Protein AF-0000000084681108 (afdb_homodimer)

Foldseek 3Di:
DPWDKDKAKFFFADQWDWDQDPVGIKIKTKTKGWDWDQDPVVRDIDTDDIDIAIEMDGDPRRVVCNVPHGGGFIKMFIFTWDWDWDQDPNDIDIHIYGHTPDMDGDCVVHDDDDDDDDPPPDVPPPPPPPPPPPPPVVPPPPDPPVVPDDPPPPPPPPPD/DPWDKDKAKFFFADQWDWDQDPVGIKIKTKTKGWDWDQDPVVRDIDTDDIDIAIEMDGDPRRVVCNVPHGGGFIKMFIFTWDWDWDQDPNDIDIHIYGHTPDMDGDCVVHDDDDDDDDPPPDVPPPPDPPPPPPPPVVPPPPDPPVVPPDPPDPPPPPPD

Solvent-accessible surface area (backbone atoms only — not comparable to full-atom values): 18292 Å² total; per-residue (Å²): 135,96,74,49,76,48,72,46,64,33,27,28,66,35,65,61,46,77,45,82,46,97,92,39,42,31,21,34,31,35,33,39,30,65,47,70,44,79,33,74,90,72,71,37,81,36,82,54,67,68,46,65,34,41,40,37,28,47,50,62,26,10,59,23,40,64,71,36,56,50,58,65,42,46,30,36,39,32,25,38,56,44,78,43,80,41,81,50,96,76,21,43,38,74,46,42,34,29,49,42,72,36,39,18,52,27,24,54,57,16,36,43,50,77,44,74,50,79,65,77,83,62,89,64,78,73,67,77,80,68,78,70,71,72,71,74,66,66,47,68,44,75,76,74,66,78,71,70,66,80,78,72,74,80,72,79,74,77,79,122,136,95,74,50,77,48,73,48,66,32,26,28,65,37,65,61,47,79,44,81,48,97,94,38,41,32,20,35,30,36,33,41,30,64,46,72,42,78,33,74,92,71,70,36,81,37,82,55,66,68,47,66,34,42,38,36,27,47,50,62,27,10,58,23,41,63,69,36,57,50,58,66,42,45,32,37,39,32,25,39,57,46,78,43,78,41,81,51,97,73,22,45,39,75,48,42,34,28,50,43,71,37,38,18,52,26,23,54,56,15,36,41,50,76,45,74,52,80,65,77,82,62,89,63,78,74,69,74,79,69,78,70,71,70,72,74,64,66,47,68,42,75,76,75,65,79,69,69,64,77,77,71,73,79,72,79,74,76,82,122

Radius of gyration: 28.17 Å; Cα contacts (8 Å, |Δi|>4): 642; chains: 2; bounding box: 68×90×93 Å

Secondary structure (DSSP, 8-state):
----EEEEEEEE-S--EEEEETTEEEEEEEEEEEEEEEETTTTEEEEEEEEEEEEEEEHHHHHHHHTT--TT-EEEEEEEEEEEEEEETTEEEEEEEEEEEEEEE-GGGEEEEEEE---------------------------TT---S-----------/----EEEEEEEE-S--EEEEETTEEEEEEEEEEEEEEEETTTTEEEEEEEEEEEEEEEHHHHHHHHTT--TT-EEEEEEEEEEEEEEETTEEEEEEEEEEEEEEE-GGGEEEEEEE---------------------------TTTT-TT----------

Organism: Streptomyces collinus (strain DSM 40733 / Tue 365) (NCBI:txid1214242)

pLDDT: mean 80.05, std 25.68, range [31.05, 98.88]

Structure (mmCIF, N/CA/C/O backbone):
data_AF-0000000084681108-model_v1
#
loop_
_entity.id
_entity.type
_entity.pdbx_description
1 polymer 'Single-stranded DNA-binding protein'
#
loop_
_atom_site.group_PDB
_atom_site.id
_atom_site.type_symbol
_atom_site.label_atom_id
_atom_site.label_alt_id
_atom_site.label_comp_id
_atom_site.label_asym_id
_atom_site.label_entity_id
_atom_site.label_seq_id
_atom_site.pdbx_PDB_ins_code
_atom_site.Cartn_x
_atom_site.Cartn_y
_atom_site.Cartn_z
_atom_site.occupancy
_atom_site.B_iso_or_equiv
_atom_site.auth_seq_id
_atom_site.auth_comp_id
_atom_site.auth_asym_id
_atom_site.auth_atom_id
_atom_site.pdbx_PDB_model_num
ATOM 1 N N . MET A 1 1 ? 15.18 2.736 17.734 1 52.75 1 MET A N 1
ATOM 2 C CA . MET A 1 1 ? 14.094 3.676 17.469 1 52.75 1 MET A CA 1
ATOM 3 C C . MET A 1 1 ? 12.758 2.951 17.359 1 52.75 1 MET A C 1
ATOM 5 O O . MET A 1 1 ? 12.625 2.004 16.594 1 52.75 1 MET A O 1
ATOM 9 N N . ASN A 1 2 ? 11.844 2.934 18.453 1 75.06 2 ASN A N 1
ATOM 10 C CA . ASN A 1 2 ? 10.562 2.363 18.828 1 75.06 2 ASN A CA 1
ATOM 11 C C . ASN A 1 2 ? 9.422 2.932 17.984 1 75.06 2 ASN A C 1
ATOM 13 O O . ASN A 1 2 ? 8.539 3.613 18.516 1 75.06 2 ASN A O 1
ATOM 17 N N . GLU A 1 3 ? 9.508 2.967 16.578 1 87.38 3 GLU A N 1
ATOM 18 C CA . GLU A 1 3 ? 8.445 3.5 15.727 1 87.38 3 GLU A CA 1
ATOM 19 C C . GLU A 1 3 ? 7.375 2.451 15.453 1 87.38 3 GLU A C 1
ATOM 21 O O . GLU A 1 3 ? 7.668 1.256 15.398 1 87.38 3 GLU A O 1
ATOM 26 N N . THR A 1 4 ? 6.113 2.971 15.469 1 95.12 4 THR A N 1
ATOM 27 C CA . THR A 1 4 ? 4.996 2.111 15.094 1 95.12 4 THR A CA 1
ATOM 28 C C . THR A 1 4 ? 4.695 2.24 13.602 1 95.12 4 THR A C 1
ATOM 30 O O . THR A 1 4 ? 4.191 3.27 13.148 1 95.12 4 THR A O 1
ATOM 33 N N . MET A 1 5 ? 5.098 1.139 12.867 1 96.25 5 MET A N 1
ATOM 34 C CA . MET A 1 5 ? 4.789 1.106 11.445 1 96.25 5 MET A CA 1
ATOM 35 C C . MET A 1 5 ? 3.4 0.525 11.203 1 96.25 5 MET A C 1
ATOM 37 O O . MET A 1 5 ? 3.047 -0.509 11.766 1 96.25 5 MET A O 1
ATOM 41 N N . VAL A 1 6 ? 2.582 1.213 10.352 1 97.62 6 VAL A N 1
ATOM 42 C CA . VAL A 1 6 ? 1.235 0.742 10.039 1 97.62 6 VAL A CA 1
ATOM 43 C C . VAL A 1 6 ? 1.029 0.732 8.531 1 97.62 6 VAL A C 1
ATOM 45 O O . VAL A 1 6 ? 1.787 1.363 7.789 1 97.62 6 VAL A O 1
ATOM 48 N N . CYS A 1 7 ? 0.107 -0.077 8.125 1 98.25 7 CYS A N 1
ATOM 49 C CA . CYS A 1 7 ? -0.457 -0.038 6.785 1 98.25 7 CYS A CA 1
ATOM 50 C C . CYS A 1 7 ? -1.979 0.048 6.832 1 98.25 7 CYS A C 1
ATOM 52 O O . CYS A 1 7 ? -2.631 -0.776 7.477 1 98.25 7 CYS A O 1
ATOM 54 N N . VAL A 1 8 ? -2.521 1.051 6.105 1 97.94 8 VAL A N 1
ATOM 55 C CA . VAL A 1 8 ? -3.965 1.261 6.137 1 97.94 8 VAL A CA 1
ATOM 56 C C . VAL A 1 8 ? -4.504 1.365 4.715 1 97.94 8 VAL A C 1
ATOM 58 O O . VAL A 1 8 ? -3.809 1.847 3.814 1 97.94 8 VAL A O 1
ATOM 61 N N . VAL A 1 9 ? -5.688 0.833 4.605 1 98.25 9 VAL A N 1
ATOM 62 C CA . VAL A 1 9 ? -6.422 0.947 3.35 1 98.25 9 VAL A CA 1
ATOM 63 C C . VAL A 1 9 ? -7.723 1.711 3.58 1 98.25 9 VAL A C 1
ATOM 65 O O . VAL A 1 9 ? -8.516 1.349 4.449 1 98.25 9 VAL A O 1
ATOM 68 N N . GLY A 1 10 ? -7.906 2.799 2.828 1 98.44 10 GLY A N 1
ATOM 69 C CA . GLY A 1 10 ? -9.078 3.633 3.016 1 98.44 10 GLY A CA 1
ATOM 70 C C . GLY A 1 10 ? -9.312 4.602 1.871 1 98.44 10 GLY A C 1
ATOM 71 O O . GLY A 1 10 ? -8.859 4.367 0.75 1 98.44 10 GLY A O 1
ATOM 72 N N . ASN A 1 11 ? -10.188 5.586 2.164 1 98.62 11 ASN A N 1
ATOM 73 C CA . ASN A 1 11 ? -10.562 6.57 1.153 1 98.62 11 ASN A CA 1
ATOM 74 C C . ASN A 1 11 ? -10.109 7.977 1.546 1 98.62 11 ASN A C 1
ATOM 76 O O . ASN A 1 11 ? -10.203 8.359 2.715 1 98.62 11 ASN A O 1
ATOM 80 N N . VAL A 1 12 ? -9.68 8.602 0.555 1 98.81 12 VAL A N 1
ATOM 81 C CA . VAL A 1 12 ? -9.312 10.008 0.754 1 98.81 12 VAL A CA 1
ATOM 82 C C . VAL A 1 12 ? -10.555 10.812 1.131 1 98.81 12 VAL A C 1
ATOM 84 O O . VAL A 1 12 ? -11.555 10.797 0.408 1 98.81 12 VAL A O 1
ATOM 87 N N . ALA A 1 13 ? -10.43 11.539 2.229 1 98.75 13 ALA A N 1
ATOM 88 C CA . ALA A 1 13 ? -11.609 12.219 2.754 1 98.75 13 ALA A CA 1
ATOM 89 C C . ALA A 1 13 ? -11.555 13.719 2.461 1 98.75 13 ALA A C 1
ATOM 91 O O . ALA A 1 13 ? -12.594 14.383 2.4 1 98.75 13 ALA A O 1
ATOM 92 N N . THR A 1 14 ? -10.406 14.305 2.352 1 98.75 14 THR A N 1
ATOM 93 C CA . THR A 1 14 ? -10.234 15.719 2.035 1 98.75 14 THR A CA 1
ATOM 94 C C . THR A 1 14 ? -9.25 15.898 0.882 1 98.75 14 THR A C 1
ATOM 96 O O . THR A 1 14 ? -8.383 15.055 0.658 1 98.75 14 THR A O 1
ATOM 99 N N . PRO A 1 15 ? -9.43 17 0.188 1 98.56 15 PRO A N 1
ATOM 100 C CA . PRO A 1 15 ? -8.453 17.234 -0.875 1 98.56 15 PRO A CA 1
ATOM 101 C C . PRO A 1 15 ? -7.027 17.375 -0.344 1 98.56 15 PRO A C 1
ATOM 103 O O . PRO A 1 15 ? -6.812 17.969 0.718 1 98.56 15 PRO A O 1
ATOM 106 N N . PRO A 1 16 ? -6.129 16.828 -1.048 1 98.75 16 PRO A N 1
ATOM 107 C CA . PRO A 1 16 ? -4.738 17.031 -0.634 1 98.75 16 PRO A CA 1
ATOM 108 C C . PRO A 1 16 ? -4.348 18.516 -0.625 1 98.75 16 PRO A C 1
ATOM 110 O O . PRO A 1 16 ? -4.773 19.266 -1.497 1 98.75 16 PRO A O 1
ATOM 113 N N . VAL A 1 17 ? -3.559 18.859 0.376 1 98.69 17 VAL A N 1
ATOM 114 C CA . VAL A 1 17 ? -3.061 20.219 0.512 1 98.69 17 VAL A CA 1
ATOM 115 C C . VAL A 1 17 ? -1.533 20.219 0.479 1 98.69 17 VAL A C 1
ATOM 117 O O . VAL A 1 17 ? -0.888 19.625 1.343 1 98.69 17 VAL A O 1
ATOM 120 N N . TYR A 1 18 ? -1.061 20.938 -0.518 1 98.31 18 TYR A N 1
ATOM 121 C CA . TYR A 1 18 ? 0.382 21 -0.726 1 98.31 18 TYR A CA 1
ATOM 122 C C . TYR A 1 18 ? 0.969 22.25 -0.084 1 98.31 18 TYR A C 1
ATOM 124 O O . TYR A 1 18 ? 0.375 23.328 -0.154 1 98.31 18 TYR A O 1
ATOM 132 N N . ARG A 1 19 ? 2.088 22.062 0.597 1 97.69 19 ARG A N 1
ATOM 133 C CA . ARG A 1 19 ? 2.822 23.188 1.151 1 97.69 19 ARG A CA 1
ATOM 134 C C . ARG A 1 19 ? 4.324 23.031 0.94 1 97.69 19 ARG A C 1
ATOM 136 O O . ARG A 1 19 ? 4.84 21.906 0.962 1 97.69 19 ARG A O 1
ATOM 143 N N . GLU A 1 20 ? 4.969 24.141 0.746 1 96.5 20 GLU A N 1
ATOM 144 C CA . GLU A 1 20 ? 6.43 24.188 0.765 1 96.5 20 GLU A CA 1
ATOM 145 C C . GLU A 1 20 ? 6.953 24.625 2.127 1 96.5 20 GLU A C 1
ATOM 147 O O . GLU A 1 20 ? 6.805 25.797 2.504 1 96.5 20 GLU A O 1
ATOM 152 N N . LEU A 1 21 ? 7.512 23.688 2.797 1 94.25 21 LEU A N 1
ATOM 153 C CA . LEU A 1 21 ? 8.062 23.984 4.113 1 94.25 21 LEU A CA 1
ATOM 154 C C . LEU A 1 21 ? 9.578 24.156 4.043 1 94.25 21 LEU A C 1
ATOM 156 O O . LEU A 1 21 ? 10.188 23.891 3.006 1 94.25 21 LEU A O 1
ATOM 160 N N . ALA A 1 22 ? 10.172 24.672 5.137 1 94 22 ALA A N 1
ATOM 161 C CA . ALA A 1 22 ? 11.625 24.828 5.203 1 94 22 ALA A CA 1
ATOM 162 C C . ALA A 1 22 ? 12.328 23.484 4.969 1 94 22 ALA A C 1
ATOM 164 O O . ALA A 1 22 ? 13.367 23.438 4.312 1 94 22 ALA A O 1
ATOM 165 N N . ALA A 1 23 ? 11.648 22.438 5.406 1 93.25 23 ALA A N 1
ATOM 166 C CA . ALA A 1 23 ? 12.227 21.094 5.32 1 93.25 23 ALA A CA 1
ATOM 167 C C . ALA A 1 23 ? 11.969 20.469 3.955 1 93.25 23 ALA A C 1
ATOM 169 O O . ALA A 1 23 ? 12.492 19.391 3.648 1 93.25 23 ALA A O 1
ATOM 170 N N . GLY A 1 24 ? 11.188 21.172 3.115 1 95.5 24 GLY A N 1
ATOM 171 C CA . GLY A 1 24 ? 10.852 20.672 1.797 1 95.5 24 GLY A CA 1
ATOM 172 C C . GLY A 1 24 ? 9.359 20.562 1.562 1 95.5 24 GLY A C 1
ATOM 173 O O . GLY A 1 24 ? 8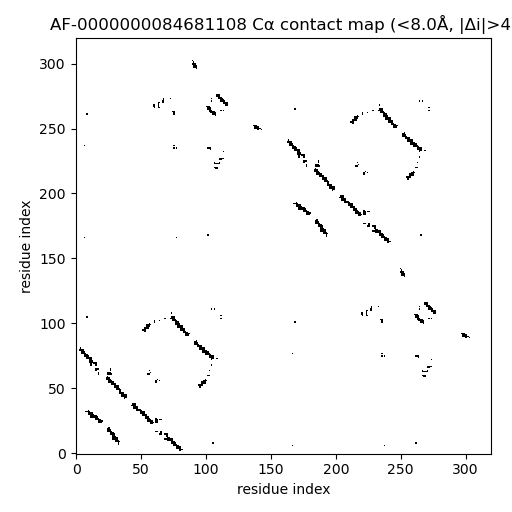.562 20.953 2.416 1 95.5 24 GLY A O 1
ATOM 174 N N . PRO A 1 25 ? 9.039 20.047 0.371 1 97.19 25 PRO A N 1
ATOM 175 C CA . PRO A 1 25 ? 7.621 19.938 0.029 1 97.19 25 PRO A CA 1
ATOM 176 C C . PRO A 1 25 ? 6.867 18.969 0.939 1 97.19 25 PRO A C 1
ATOM 178 O O . PRO A 1 25 ? 7.422 17.938 1.352 1 97.19 25 PRO A O 1
ATOM 181 N N . SER A 1 26 ? 5.703 19.25 1.255 1 98.38 26 SER A N 1
ATOM 182 C CA . SER A 1 26 ? 4.82 18.422 2.059 1 98.38 26 SER A CA 1
ATOM 183 C C . SER A 1 26 ? 3.383 18.484 1.552 1 98.38 26 SER A C 1
ATOM 185 O O . SER A 1 26 ? 2.908 19.562 1.161 1 98.38 26 SER A O 1
ATOM 187 N N . THR A 1 27 ? 2.746 17.359 1.473 1 98.75 27 THR A N 1
ATOM 188 C CA . THR A 1 27 ? 1.324 17.266 1.158 1 98.75 27 THR A CA 1
ATOM 189 C C . THR A 1 27 ? 0.581 16.484 2.236 1 98.75 27 THR A C 1
ATOM 191 O O . THR A 1 27 ? 1.067 15.453 2.713 1 98.75 27 THR A O 1
ATOM 194 N N . ARG A 1 28 ? -0.513 16.891 2.631 1 98.62 28 ARG A N 1
ATOM 195 C CA . ARG A 1 28 ? -1.29 16.172 3.627 1 98.62 28 ARG A CA 1
ATOM 196 C C . ARG A 1 28 ? -2.742 16.016 3.188 1 98.62 28 ARG A C 1
ATOM 198 O O . ARG A 1 28 ? -3.248 16.828 2.41 1 98.62 28 ARG A O 1
ATOM 205 N N . PHE A 1 29 ? -3.389 15.023 3.627 1 98.69 29 PHE A N 1
ATOM 206 C CA . PHE A 1 29 ? -4.82 14.805 3.461 1 98.69 29 PHE A CA 1
ATOM 207 C C . PHE A 1 29 ? -5.367 13.922 4.578 1 98.69 29 PHE A C 1
ATOM 209 O O . PHE A 1 29 ? -4.605 13.25 5.273 1 98.69 29 PHE A O 1
ATOM 216 N N . ARG A 1 30 ? -6.625 14.008 4.746 1 98.62 30 ARG A N 1
ATOM 217 C CA . ARG A 1 30 ? -7.301 13.109 5.676 1 98.62 30 ARG A CA 1
ATOM 218 C C . ARG A 1 30 ? -7.816 11.867 4.961 1 98.62 30 ARG A C 1
ATOM 220 O O . ARG A 1 30 ? -8.32 11.961 3.838 1 98.62 30 ARG A O 1
ATOM 227 N N . MET A 1 31 ? -7.695 10.789 5.637 1 98.38 31 MET A N 1
ATOM 228 C CA . MET A 1 31 ? -8.18 9.523 5.086 1 98.38 31 MET A CA 1
ATOM 229 C C . MET A 1 31 ? -9.156 8.852 6.043 1 98.38 31 MET A C 1
ATOM 231 O O . MET A 1 31 ? -8.961 8.891 7.258 1 98.38 31 MET A O 1
ATOM 235 N N . ALA A 1 32 ? -10.195 8.289 5.492 1 98.75 32 ALA A N 1
ATOM 236 C CA . ALA A 1 32 ? -11.18 7.516 6.246 1 98.75 32 ALA A CA 1
ATOM 237 C C . ALA A 1 32 ? -10.969 6.016 6.059 1 98.75 32 ALA A C 1
ATOM 239 O O . ALA A 1 32 ? -10.891 5.531 4.93 1 98.75 32 ALA A O 1
ATOM 240 N N . VAL A 1 33 ? -10.844 5.309 7.137 1 97.81 33 VAL A N 1
ATOM 241 C CA . VAL A 1 33 ? -10.68 3.859 7.117 1 97.81 33 VAL A CA 1
ATOM 242 C C . VAL A 1 33 ? -11.797 3.205 7.93 1 97.81 33 VAL A C 1
ATOM 244 O O . VAL A 1 33 ? -11.867 3.371 9.148 1 97.81 33 VAL A O 1
ATOM 247 N N . THR A 1 34 ? -12.625 2.457 7.266 1 95.06 34 THR A N 1
ATOM 248 C CA . THR A 1 34 ? -13.766 1.824 7.922 1 95.06 34 THR A CA 1
ATOM 249 C C . THR A 1 34 ? -13.578 0.311 7.984 1 95.06 34 THR A C 1
ATOM 251 O O . THR A 1 34 ? -13.359 -0.336 6.957 1 95.06 34 THR A O 1
ATOM 254 N N . SER A 1 35 ? -13.594 -0.215 9.164 1 91.19 35 SER A N 1
ATOM 255 C CA . SER A 1 35 ? -13.57 -1.664 9.328 1 91.19 35 SER A CA 1
ATOM 256 C C . SER A 1 35 ? -14.945 -2.271 9.055 1 91.19 35 SER A C 1
ATOM 258 O O . SER A 1 35 ? -15.969 -1.661 9.359 1 91.19 35 SER A O 1
ATOM 260 N N . ARG A 1 36 ? -14.922 -3.393 8.391 1 91.06 36 ARG A N 1
ATOM 261 C CA . ARG A 1 36 ? -16.188 -4.086 8.156 1 91.06 36 ARG A CA 1
ATOM 262 C C . ARG A 1 36 ? -16.25 -5.398 8.93 1 91.06 36 ARG A C 1
ATOM 264 O O . ARG A 1 36 ? -15.203 -5.988 9.242 1 91.06 36 ARG A O 1
ATOM 271 N N . TYR A 1 37 ? -17.5 -5.766 9.383 1 90.56 37 TYR A N 1
ATOM 272 C CA . TYR A 1 37 ? -17.672 -7.039 10.062 1 90.56 37 TYR A CA 1
ATOM 273 C C . TYR A 1 37 ? -18.938 -7.75 9.578 1 90.56 37 TYR A C 1
ATOM 275 O O . TYR A 1 37 ? -19.828 -7.121 9.008 1 90.56 37 TYR A O 1
ATOM 283 N N . TRP A 1 38 ? -18.859 -9.023 9.719 1 90.56 38 TRP A N 1
ATOM 284 C CA . TRP A 1 38 ? -20 -9.852 9.328 1 90.56 38 TRP A CA 1
ATOM 285 C C . TRP A 1 38 ? -21.094 -9.82 10.398 1 90.56 38 TRP A C 1
ATOM 287 O O . TRP A 1 38 ? -20.859 -10.266 11.523 1 90.56 38 TRP A O 1
ATOM 297 N N . ASP A 1 39 ? -22.188 -9.281 9.922 1 91.06 39 ASP A N 1
ATOM 298 C CA . ASP A 1 39 ? -23.375 -9.273 10.773 1 91.06 39 ASP A CA 1
ATOM 299 C C . ASP A 1 39 ? -24.203 -10.531 10.562 1 91.06 39 ASP A C 1
ATOM 301 O O . ASP A 1 39 ? -24.906 -10.656 9.547 1 91.06 39 ASP A O 1
ATOM 305 N N . ARG A 1 40 ? -24.188 -11.383 11.445 1 92.06 40 ARG A N 1
ATOM 306 C CA . ARG A 1 40 ? -24.859 -12.672 11.344 1 92.06 40 ARG A CA 1
ATOM 307 C C . ARG A 1 40 ? -26.375 -12.484 11.266 1 92.06 40 ARG A C 1
ATOM 309 O O . ARG A 1 40 ? -27.047 -13.203 10.523 1 92.06 40 ARG A O 1
ATOM 316 N N . GLU A 1 41 ? -26.828 -11.633 12.078 1 91.06 41 GLU A N 1
ATOM 317 C CA . GLU A 1 41 ? -28.266 -11.391 12.094 1 91.06 41 GLU A CA 1
ATOM 318 C C . GLU A 1 41 ? -28.75 -10.891 10.742 1 91.06 41 GLU A C 1
ATOM 320 O O . GLU A 1 41 ? -29.812 -11.312 10.266 1 91.06 41 GLU A O 1
ATOM 325 N N . LYS A 1 42 ? -27.969 -10.047 10.172 1 90.62 42 LYS A N 1
ATOM 326 C CA . LYS A 1 42 ? -28.344 -9.453 8.891 1 90.62 42 LYS A CA 1
ATOM 327 C C . LYS A 1 42 ? -27.766 -10.25 7.727 1 90.62 42 LYS A C 1
ATOM 329 O O . LYS A 1 42 ? -28.062 -9.961 6.562 1 90.62 42 LYS A O 1
ATOM 334 N N . SER A 1 43 ? -26.984 -11.195 8.031 1 92 43 SER A N 1
ATOM 335 C CA . SER A 1 43 ? -26.297 -11.992 7.02 1 92 43 SER A CA 1
ATOM 336 C C . SER A 1 43 ? -25.641 -11.109 5.965 1 92 43 SER A C 1
ATOM 338 O O . SER A 1 43 ? -25.797 -11.336 4.766 1 92 43 SER A O 1
ATOM 340 N N . ALA A 1 44 ? -25.062 -10.062 6.469 1 91.31 44 ALA A N 1
ATOM 341 C CA . ALA A 1 44 ? -24.422 -9.109 5.566 1 91.31 44 ALA A CA 1
ATOM 342 C C . ALA A 1 44 ? -23.188 -8.484 6.211 1 91.31 44 ALA A C 1
ATOM 344 O O . ALA A 1 44 ? -23.094 -8.422 7.438 1 91.31 44 ALA A O 1
ATOM 345 N N . TRP A 1 45 ? -22.297 -8.141 5.332 1 88.88 45 TRP A N 1
ATOM 346 C CA . TRP A 1 45 ? -21.188 -7.324 5.801 1 88.88 45 TRP A CA 1
ATOM 347 C C . TRP A 1 45 ? -21.672 -5.926 6.184 1 88.88 45 TRP A C 1
ATOM 349 O O . TRP A 1 45 ? -22.438 -5.305 5.453 1 88.88 45 TRP A O 1
ATOM 359 N N . THR A 1 46 ? -21.234 -5.543 7.43 1 91.94 46 THR A N 1
ATOM 360 C CA . THR A 1 46 ? -21.672 -4.258 7.957 1 91.94 46 THR A CA 1
ATOM 361 C C . THR A 1 46 ? -20.484 -3.371 8.305 1 91.94 46 THR A C 1
ATOM 363 O O . THR A 1 46 ? -19.453 -3.859 8.773 1 91.94 46 THR A O 1
ATOM 366 N N . ASP A 1 47 ? -20.75 -2.072 8.086 1 90.25 47 ASP A N 1
ATOM 367 C CA . ASP A 1 47 ? -19.703 -1.104 8.406 1 90.25 47 ASP A CA 1
ATOM 368 C C . ASP A 1 47 ? -19.578 -0.919 9.914 1 90.25 47 ASP A C 1
ATOM 370 O O . ASP A 1 47 ? -20.594 -0.795 10.617 1 90.25 47 ASP A O 1
ATOM 374 N N . GLY A 1 48 ? -18.312 -1.023 10.359 1 92.06 48 GLY A N 1
ATOM 375 C CA . GLY A 1 48 ? -18.016 -0.713 11.75 1 92.06 48 GLY A CA 1
ATOM 376 C C . GLY A 1 48 ? -17.516 0.705 11.953 1 92.06 48 GLY A C 1
ATOM 377 O O . GLY A 1 48 ? -18 1.636 11.305 1 92.06 48 GLY A O 1
ATOM 378 N N . HIS A 1 49 ? -16.641 0.879 12.922 1 93.44 49 HIS A N 1
ATOM 379 C CA . HIS A 1 49 ? -16.078 2.182 13.258 1 93.44 49 HIS A CA 1
ATOM 380 C C . HIS A 1 49 ? -15.164 2.686 12.148 1 93.44 49 HIS A C 1
ATOM 382 O O . HIS A 1 49 ? -14.383 1.914 11.586 1 93.44 49 HIS A O 1
ATOM 388 N N . THR A 1 50 ? -15.273 3.967 11.867 1 95.19 50 THR A N 1
ATOM 389 C CA . THR A 1 50 ? -14.398 4.613 10.898 1 95.19 50 THR A CA 1
ATOM 390 C C . THR A 1 50 ? -13.289 5.379 11.602 1 95.19 50 THR A C 1
ATOM 392 O O . THR A 1 50 ? -13.555 6.285 12.398 1 95.19 50 THR A O 1
ATOM 395 N N . ASN A 1 51 ? -12.055 4.969 11.336 1 96.12 51 ASN A N 1
ATOM 396 C CA . ASN A 1 51 ? -10.883 5.715 11.781 1 96.12 51 ASN A CA 1
ATOM 397 C C . ASN A 1 51 ? -10.484 6.785 10.773 1 96.12 51 ASN A C 1
ATOM 399 O O . ASN A 1 51 ? -10.523 6.551 9.562 1 96.12 51 ASN A O 1
ATOM 403 N N . PHE A 1 52 ? -10.172 7.902 11.336 1 96.94 52 PHE A N 1
ATOM 404 C CA . PHE A 1 52 ? -9.617 8.945 10.484 1 96.94 52 PHE A CA 1
ATOM 405 C C . PHE A 1 52 ? -8.148 9.188 10.797 1 96.94 52 PHE A C 1
ATOM 407 O O . PHE A 1 52 ? -7.762 9.258 11.961 1 96.94 52 PHE A O 1
ATOM 414 N N . PHE A 1 53 ? -7.387 9.297 9.766 1 98.19 53 PHE A N 1
ATOM 415 C CA . PHE A 1 53 ? -5.965 9.602 9.875 1 98.19 53 PHE A CA 1
ATOM 416 C C . PHE A 1 53 ? -5.609 10.836 9.062 1 98.19 53 PHE A C 1
ATOM 418 O O . PHE A 1 53 ? -6.18 11.07 7.992 1 98.19 53 PHE A O 1
ATOM 425 N N . THR A 1 54 ? -4.723 11.625 9.57 1 98.25 54 THR A N 1
ATOM 426 C CA . THR A 1 54 ? -4.035 12.594 8.719 1 98.25 54 THR A CA 1
ATOM 427 C C . THR A 1 54 ? -2.779 11.977 8.109 1 98.25 54 THR A C 1
ATOM 429 O O . THR A 1 54 ? -1.894 11.508 8.828 1 98.25 54 THR A O 1
ATOM 432 N N . VAL A 1 55 ? -2.688 11.953 6.82 1 98.81 55 VAL A N 1
ATOM 433 C CA . VAL A 1 55 ? -1.546 11.367 6.117 1 98.81 55 VAL A CA 1
ATOM 434 C C . VAL A 1 55 ? -0.614 12.484 5.641 1 98.81 55 VAL A C 1
ATOM 436 O O . VAL A 1 55 ? -1.059 13.445 5.016 1 98.81 55 VAL A O 1
ATOM 439 N N . TRP A 1 56 ? 0.644 12.305 5.965 1 98.56 56 TRP A N 1
ATOM 440 C CA . TRP A 1 56 ? 1.68 13.25 5.547 1 98.56 56 TRP A CA 1
ATOM 441 C C . TRP A 1 56 ? 2.609 12.609 4.52 1 98.56 56 TRP A C 1
ATOM 443 O O . TRP A 1 56 ? 3.186 11.547 4.766 1 98.56 56 TRP A O 1
ATOM 453 N N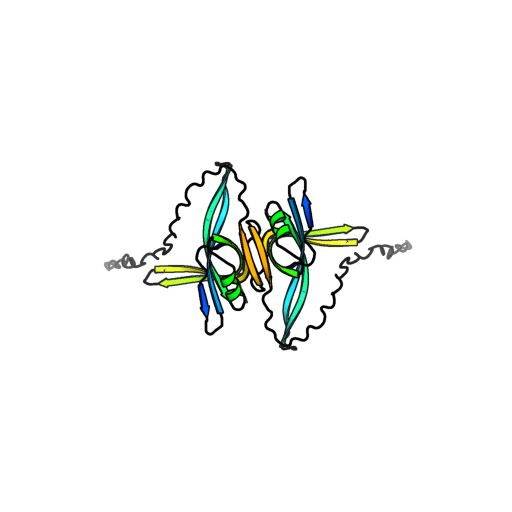 . ALA A 1 57 ? 2.684 13.234 3.396 1 98.81 57 ALA A N 1
ATOM 454 C CA . ALA A 1 57 ? 3.627 12.867 2.344 1 98.81 57 ALA A CA 1
ATOM 455 C C . ALA A 1 57 ? 4.695 13.938 2.166 1 98.81 57 ALA A C 1
ATOM 457 O O . ALA A 1 57 ? 4.375 15.125 2.035 1 98.81 57 ALA A O 1
ATOM 458 N N . ASN A 1 58 ? 5.914 13.516 2.115 1 98.31 58 ASN A N 1
ATOM 459 C CA . ASN A 1 58 ? 7.008 14.477 2.031 1 98.31 58 ASN A CA 1
ATOM 460 C C . ASN A 1 58 ? 7.895 14.211 0.817 1 98.31 58 ASN A C 1
ATOM 462 O O . ASN A 1 58 ? 7.738 13.195 0.138 1 98.31 58 ASN A O 1
ATOM 466 N N . ARG A 1 59 ? 8.68 15.227 0.48 1 96 59 ARG A N 1
ATOM 467 C CA . ARG A 1 59 ? 9.625 15.141 -0.631 1 96 59 ARG A CA 1
ATOM 468 C C . ARG A 1 59 ? 8.906 14.805 -1.934 1 96 59 ARG A C 1
ATOM 470 O O . ARG A 1 59 ? 7.887 15.422 -2.264 1 96 59 ARG A O 1
ATOM 477 N N . GLN A 1 60 ? 9.438 13.922 -2.686 1 96.56 60 GLN A N 1
ATOM 478 C CA . GLN A 1 60 ? 8.867 13.625 -3.994 1 96.56 60 GLN A CA 1
ATOM 479 C C . GLN A 1 60 ? 7.457 13.062 -3.859 1 96.56 60 GLN A C 1
ATOM 481 O O . GLN A 1 60 ? 6.598 13.305 -4.711 1 96.56 60 GLN A O 1
ATOM 486 N N . LEU A 1 61 ? 7.254 12.273 -2.816 1 98.25 61 LEU A N 1
ATOM 487 C CA . LEU A 1 61 ? 5.93 11.719 -2.557 1 98.25 61 LEU A CA 1
ATOM 488 C C . LEU A 1 61 ? 4.891 12.828 -2.428 1 98.25 61 LEU A C 1
ATOM 490 O O . LEU A 1 61 ? 3.746 12.664 -2.855 1 98.25 61 LEU A O 1
ATOM 494 N N . ALA A 1 62 ? 5.305 13.938 -1.867 1 98.62 62 ALA A N 1
ATOM 495 C CA . ALA A 1 62 ? 4.402 15.07 -1.69 1 98.62 62 ALA A CA 1
ATOM 496 C C . ALA A 1 62 ? 3.873 15.562 -3.033 1 98.62 62 ALA A C 1
ATOM 498 O O . ALA A 1 62 ? 2.662 15.688 -3.225 1 98.62 62 ALA A O 1
ATOM 499 N N . SER A 1 63 ? 4.742 15.844 -3.943 1 97.75 63 SER A N 1
ATOM 500 C CA . SER A 1 63 ? 4.375 16.344 -5.262 1 97.75 63 SER A CA 1
ATOM 501 C C . SER A 1 63 ? 3.562 15.312 -6.039 1 97.75 63 SER A C 1
ATOM 503 O O . SER A 1 63 ? 2.57 15.664 -6.688 1 97.75 63 SER A O 1
ATOM 505 N N . ASN A 1 64 ? 3.996 14.094 -5.969 1 98.5 64 ASN A N 1
ATOM 506 C CA . ASN A 1 64 ? 3.316 13.031 -6.711 1 98.5 64 ASN A CA 1
ATOM 507 C C . ASN A 1 64 ? 1.893 12.82 -6.199 1 98.5 64 ASN A C 1
ATOM 509 O O . ASN A 1 64 ? 0.977 12.578 -6.988 1 98.5 64 ASN A O 1
ATOM 513 N N . VAL A 1 65 ? 1.73 12.852 -4.895 1 98.75 65 VAL A N 1
ATOM 514 C CA . VAL A 1 65 ? 0.405 12.703 -4.305 1 98.75 65 VAL A CA 1
ATOM 515 C C . VAL A 1 65 ? -0.494 13.852 -4.758 1 98.75 65 VAL A C 1
ATOM 517 O O . VAL A 1 65 ? -1.648 13.633 -5.133 1 98.75 65 VAL A O 1
ATOM 520 N N . MET A 1 66 ? 0.05 14.984 -4.719 1 98.44 66 MET A N 1
ATOM 521 C CA . MET A 1 66 ? -0.719 16.156 -5.133 1 98.44 66 MET A CA 1
ATOM 522 C C . MET A 1 66 ? -1.213 16 -6.566 1 98.44 66 MET A C 1
ATOM 524 O O . MET A 1 66 ? -2.338 16.391 -6.887 1 98.44 66 MET A O 1
ATOM 528 N N . GLY A 1 67 ? -0.444 15.398 -7.344 1 97.81 67 GLY A N 1
ATOM 529 C CA . GLY A 1 67 ? -0.782 15.258 -8.75 1 97.81 67 GLY A CA 1
ATOM 530 C C . GLY A 1 67 ? -1.579 14.008 -9.055 1 97.81 67 GLY A C 1
ATOM 531 O O . GLY A 1 67 ? -2 13.789 -10.195 1 97.81 67 GLY A O 1
ATOM 532 N N . SER A 1 68 ? -1.838 13.18 -8.078 1 98.81 68 SER A N 1
ATOM 533 C CA . SER A 1 68 ? -2.4 11.875 -8.383 1 98.81 68 SER A CA 1
ATOM 534 C C . SER A 1 68 ? -3.693 11.633 -7.609 1 98.81 68 SER A C 1
ATOM 536 O O . SER A 1 68 ? -4.648 11.062 -8.148 1 98.81 68 SER A O 1
ATOM 538 N N . VAL A 1 69 ? -3.758 12.078 -6.387 1 98.75 69 VAL A N 1
ATOM 539 C CA . VAL A 1 69 ? -4.766 11.609 -5.441 1 98.75 69 VAL A CA 1
ATOM 540 C C . VAL A 1 69 ? -5.898 12.633 -5.344 1 98.75 69 VAL A C 1
ATOM 542 O O . VAL A 1 69 ? -5.648 13.836 -5.266 1 98.75 69 VAL A O 1
ATOM 545 N N . GLU A 1 70 ? -7.094 12.18 -5.328 1 98.69 70 GLU A N 1
ATOM 546 C CA . GLU A 1 70 ? -8.281 13.023 -5.207 1 98.69 70 GLU A CA 1
ATOM 547 C C . GLU A 1 70 ? -9.219 12.492 -4.125 1 98.69 70 GLU A C 1
ATOM 549 O O . GLU A 1 70 ? -9.148 11.32 -3.752 1 98.69 70 GLU A O 1
ATOM 554 N N . VAL A 1 71 ? -10.094 13.383 -3.736 1 98.69 71 VAL A N 1
ATOM 555 C CA . VAL A 1 71 ? -11.078 13.031 -2.719 1 98.69 71 VAL A CA 1
ATOM 556 C C . VAL A 1 71 ? -11.914 11.844 -3.191 1 98.69 71 VAL A C 1
ATOM 558 O O . VAL A 1 71 ? -12.32 11.789 -4.355 1 98.69 71 VAL A O 1
ATOM 561 N N . GLY A 1 72 ? -12.148 10.906 -2.312 1 98.31 72 GLY A N 1
ATOM 562 C CA . GLY A 1 72 ? -13.008 9.766 -2.594 1 98.31 72 GLY A CA 1
ATOM 563 C C . GLY A 1 72 ? -12.258 8.562 -3.129 1 98.31 72 GLY A C 1
ATOM 564 O O . GLY A 1 72 ? -12.781 7.449 -3.125 1 98.31 72 GLY A O 1
ATOM 565 N N . GLN A 1 73 ? -11.102 8.789 -3.594 1 98.62 73 GLN A N 1
ATOM 566 C CA . GLN A 1 73 ? -10.336 7.703 -4.199 1 98.62 73 GLN A CA 1
ATOM 567 C C . GLN A 1 73 ? -9.75 6.781 -3.133 1 98.62 73 GLN A C 1
ATOM 569 O O . GLN A 1 73 ? -9.352 7.242 -2.062 1 98.62 73 GLN A O 1
ATOM 574 N N . PRO A 1 74 ? -9.805 5.43 -3.365 1 98.62 74 PRO A N 1
ATOM 575 C CA . PRO A 1 74 ? -9.234 4.453 -2.436 1 98.62 74 PRO A CA 1
ATOM 576 C C . PRO A 1 74 ? -7.703 4.43 -2.479 1 98.62 74 PRO A C 1
ATOM 578 O O . PRO A 1 74 ? -7.113 4.422 -3.561 1 98.62 74 PRO A O 1
ATOM 581 N N . VAL A 1 75 ? -7.047 4.398 -1.337 1 98.88 75 VAL A N 1
ATOM 582 C CA . VAL A 1 75 ? -5.59 4.383 -1.303 1 98.88 75 VAL A CA 1
ATOM 583 C C . VAL A 1 75 ? -5.105 3.391 -0.247 1 98.88 75 VAL A C 1
ATOM 585 O O . VAL A 1 75 ? -5.836 3.082 0.7 1 98.88 75 VAL A O 1
ATOM 588 N N . VAL A 1 76 ? -3.971 2.814 -0.427 1 98.81 76 VAL A N 1
ATOM 589 C CA . VAL A 1 76 ? -3.193 2.062 0.554 1 98.81 76 VAL A CA 1
ATOM 590 C C . VAL A 1 76 ? -1.999 2.895 1.016 1 98.81 76 VAL A C 1
ATOM 592 O O . VAL A 1 76 ? -1.26 3.439 0.193 1 98.81 76 VAL A O 1
ATOM 595 N N . VAL A 1 77 ? -1.818 3.062 2.285 1 98.88 77 VAL A N 1
ATOM 596 C CA . VAL A 1 77 ? -0.786 3.918 2.859 1 98.88 77 VAL A CA 1
ATOM 597 C C . VAL A 1 77 ? 0.045 3.123 3.863 1 98.88 77 VAL A C 1
ATOM 599 O O . VAL A 1 77 ? -0.502 2.496 4.773 1 98.88 77 VAL A O 1
ATOM 602 N N . GLN A 1 78 ? 1.317 3.088 3.678 1 98.62 78 GLN A N 1
ATOM 603 C CA . GLN A 1 78 ? 2.271 2.58 4.656 1 98.62 78 GLN A CA 1
ATOM 604 C C . GLN A 1 78 ? 3.076 3.717 5.281 1 98.62 78 GLN A C 1
ATOM 606 O O . GLN A 1 78 ? 3.562 4.602 4.574 1 98.62 78 GLN A O 1
ATOM 611 N N . GLY A 1 79 ? 3.176 3.703 6.645 1 98.5 79 GLY A N 1
ATOM 612 C CA . GLY A 1 79 ? 3.947 4.762 7.273 1 98.5 79 GLY A CA 1
ATOM 613 C C . GLY A 1 79 ? 4.016 4.637 8.781 1 98.5 79 GLY A C 1
ATOM 614 O O . GLY A 1 79 ? 3.605 3.621 9.344 1 98.5 79 GLY A O 1
ATOM 615 N N . ARG A 1 80 ? 4.625 5.645 9.398 1 98 80 ARG A N 1
ATOM 616 C CA . ARG A 1 80 ? 4.773 5.715 10.844 1 98 80 ARG A CA 1
ATOM 617 C C . ARG A 1 80 ? 3.59 6.43 11.484 1 98 80 ARG A C 1
ATOM 619 O O . ARG A 1 80 ? 3.25 7.551 11.094 1 98 80 ARG A O 1
ATOM 626 N N . LEU A 1 81 ? 3.012 5.754 12.484 1 97.88 81 LEU A N 1
ATOM 627 C CA . LEU A 1 81 ? 1.848 6.293 13.18 1 97.88 81 LEU A CA 1
ATOM 628 C C . LEU A 1 81 ? 2.271 7.137 14.383 1 97.88 81 LEU A C 1
ATOM 630 O O . LEU A 1 81 ? 3.109 6.711 15.18 1 97.88 81 LEU A O 1
ATOM 634 N N . LYS A 1 82 ? 1.737 8.289 14.461 1 96.06 82 LYS A N 1
ATOM 635 C CA . LYS A 1 82 ? 1.884 9.172 15.609 1 96.06 82 LYS A CA 1
ATOM 636 C C . LYS A 1 82 ? 0.523 9.625 16.141 1 96.06 82 LYS A C 1
ATOM 638 O O . LYS A 1 82 ? -0.225 10.305 15.422 1 96.06 82 LYS A O 1
ATOM 643 N N . VAL A 1 83 ? 0.216 9.195 17.344 1 94.62 83 VAL A N 1
ATOM 644 C CA . VAL A 1 83 ? -1.006 9.656 17.984 1 94.62 83 VAL A CA 1
ATOM 645 C C . VAL A 1 83 ? -0.686 10.812 18.938 1 94.62 83 VAL A C 1
ATOM 647 O O . VAL A 1 83 ? 0.186 10.695 19.797 1 94.62 83 VAL A O 1
ATOM 650 N N . ARG A 1 84 ? -1.339 11.883 18.719 1 90.19 84 ARG A N 1
ATOM 651 C CA . ARG A 1 84 ? -1.074 13.078 19.5 1 90.19 84 ARG A CA 1
ATOM 652 C C . ARG A 1 84 ? -2.334 13.547 20.234 1 90.19 84 ARG A C 1
ATOM 654 O O . ARG A 1 84 ? -3.445 13.375 19.719 1 90.19 84 ARG A O 1
ATOM 661 N N . SER A 1 85 ? -2.096 13.984 21.453 1 90.12 85 SER A N 1
ATOM 662 C CA . SER A 1 85 ? -3.148 14.633 22.234 1 90.12 85 SER A CA 1
ATOM 663 C C . SER A 1 85 ? -2.814 16.094 22.5 1 90.12 85 SER A C 1
ATOM 665 O O . SER A 1 85 ? -1.685 16.422 22.875 1 90.12 85 SER A O 1
ATOM 667 N N . GLU A 1 86 ? -3.635 16.906 22.031 1 85.38 86 GLU A N 1
ATOM 668 C CA . GLU A 1 86 ? -3.42 18.328 22.281 1 85.38 86 GLU A CA 1
ATOM 669 C C . GLU A 1 86 ? -4.598 18.938 23.031 1 85.38 86 GLU A C 1
ATOM 671 O O . GLU A 1 8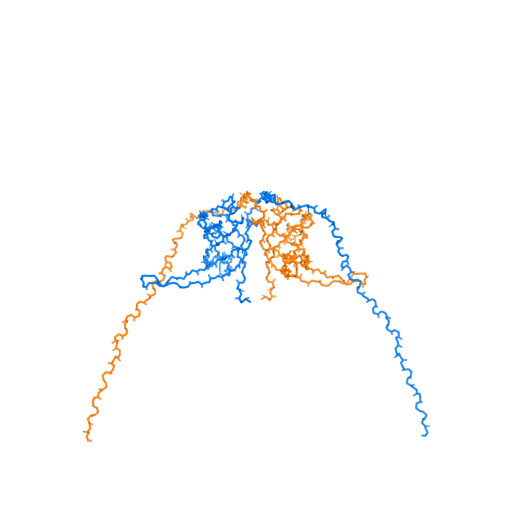6 ? -5.738 18.5 22.875 1 85.38 86 GLU A O 1
ATOM 676 N N . GLN A 1 87 ? -4.199 19.891 24.016 1 86.88 87 GLN A N 1
ATOM 677 C CA . GLN A 1 87 ? -5.211 20.672 24.719 1 86.88 87 GLN A CA 1
ATOM 678 C C . GLN A 1 87 ? -5.402 22.031 24.062 1 86.88 87 GLN A C 1
ATOM 680 O O . GLN A 1 87 ? -4.441 22.797 23.906 1 86.88 87 GLN A O 1
ATOM 685 N N . ARG A 1 88 ? -6.57 22.156 23.469 1 78.31 88 ARG A N 1
ATOM 686 C CA . ARG A 1 88 ? -6.91 23.453 22.891 1 78.31 88 ARG A CA 1
ATOM 687 C C . ARG A 1 88 ? -8.203 24 23.484 1 78.31 88 ARG A C 1
ATOM 689 O O . ARG A 1 88 ? -9.25 23.359 23.391 1 78.31 88 ARG A O 1
ATOM 696 N N . GLU A 1 89 ? -8.016 25.266 23.891 1 84.12 89 GLU A N 1
ATOM 697 C CA . GLU A 1 89 ? -9.156 25.969 24.469 1 84.12 89 GLU A CA 1
ATOM 698 C C . GLU A 1 89 ? -9.891 25.109 25.484 1 84.12 89 GLU A C 1
ATOM 700 O O . GLU A 1 89 ? -11.117 25.031 25.484 1 84.12 89 GLU A O 1
ATOM 705 N N . GLY A 1 90 ? -9.203 24.406 26.188 1 84 90 GLY A N 1
ATOM 706 C CA . GLY A 1 90 ? -9.789 23.641 27.281 1 84 90 GLY A CA 1
ATOM 707 C C . GLY A 1 90 ? -10.281 22.266 26.828 1 84 90 GLY A C 1
ATOM 708 O O . GLY A 1 90 ? -10.781 21.5 27.656 1 84 90 GLY A O 1
ATOM 709 N N . GLN A 1 91 ? -10.219 22.109 25.5 1 86.69 91 GLN A N 1
ATOM 710 C CA . GLN A 1 91 ? -10.641 20.812 25 1 86.69 91 GLN A CA 1
ATOM 711 C C . GLN A 1 91 ? -9.445 20 24.5 1 86.69 91 GLN A C 1
ATOM 713 O O . GLN A 1 91 ? -8.477 20.562 23.984 1 86.69 91 GLN A O 1
ATOM 718 N N . THR A 1 92 ? -9.602 18.672 24.844 1 88.25 92 THR A N 1
ATOM 719 C CA . THR A 1 92 ? -8.555 17.75 24.391 1 88.25 92 THR A CA 1
ATOM 720 C C . THR A 1 92 ? -8.844 17.25 22.984 1 88.25 92 THR A C 1
ATOM 722 O O . THR A 1 92 ? -9.938 16.75 22.703 1 88.25 92 THR A O 1
ATOM 725 N N . TRP A 1 93 ? -7.859 17.562 22.156 1 86.69 93 TRP A N 1
ATOM 726 C CA . TRP A 1 93 ? -7.973 17.094 20.781 1 86.69 93 TRP A CA 1
ATOM 727 C C . TRP A 1 93 ? -6.965 15.977 20.516 1 86.69 93 TRP A C 1
ATOM 729 O O . TRP A 1 93 ? -5.801 16.078 20.906 1 86.69 93 TRP A O 1
ATOM 739 N N . VAL A 1 94 ? -7.516 14.82 20 1 88.31 94 VAL A N 1
ATOM 740 C CA . VAL A 1 94 ? -6.637 13.703 19.672 1 88.31 94 VAL A CA 1
ATOM 741 C C . VAL A 1 94 ? -6.543 13.57 18.141 1 88.31 94 VAL A C 1
ATOM 743 O O . VAL A 1 94 ? -7.551 13.656 17.438 1 88.31 94 VAL A O 1
ATOM 746 N N . SER A 1 95 ? -5.285 13.453 17.641 1 92.19 95 SER A N 1
ATOM 747 C CA . SER A 1 95 ? -5.062 13.242 16.219 1 92.19 95 SER A CA 1
ATOM 748 C C . SER A 1 95 ? -4.145 12.055 15.969 1 92.19 95 SER A C 1
ATOM 750 O O . SER A 1 95 ? -3.254 11.773 16.766 1 92.19 95 SER A O 1
ATOM 752 N N . ALA A 1 96 ? -4.52 11.289 14.992 1 96.81 96 ALA A N 1
ATOM 753 C CA . ALA A 1 96 ? -3.674 10.188 14.523 1 96.81 96 ALA A CA 1
ATOM 754 C C . ALA A 1 96 ? -3.045 10.516 13.172 1 96.81 96 ALA A C 1
ATOM 756 O O . ALA A 1 96 ? -3.736 10.547 12.156 1 96.81 96 ALA A O 1
ATOM 757 N N . ASP A 1 97 ? -1.772 10.734 13.203 1 97.62 97 ASP A N 1
ATOM 758 C CA . ASP A 1 97 ? -1.039 11.094 11.992 1 97.62 97 ASP A CA 1
ATOM 759 C C . ASP A 1 97 ? -0.227 9.906 11.469 1 97.62 97 ASP A C 1
ATOM 761 O O . ASP A 1 97 ? 0.345 9.148 12.258 1 97.62 97 ASP A O 1
ATOM 765 N N . ILE A 1 98 ? -0.224 9.805 10.164 1 98.31 98 ILE A N 1
ATOM 766 C CA . ILE A 1 98 ? 0.651 8.82 9.531 1 98.31 98 ILE A CA 1
ATOM 767 C C . ILE A 1 98 ? 1.688 9.539 8.672 1 98.31 98 ILE A C 1
ATOM 769 O O . ILE A 1 98 ? 1.342 10.188 7.68 1 98.31 98 ILE A O 1
ATOM 773 N N . ASP A 1 99 ? 2.924 9.469 9.109 1 98.44 99 ASP A N 1
ATOM 774 C CA . ASP A 1 99 ? 4.016 9.883 8.234 1 98.44 99 ASP A CA 1
ATOM 775 C C . ASP A 1 99 ? 4.309 8.82 7.176 1 98.44 99 ASP A C 1
ATOM 777 O O . ASP A 1 99 ? 4.969 7.82 7.461 1 98.44 99 ASP A O 1
ATOM 781 N N . ALA A 1 100 ? 3.885 9.109 5.965 1 98.75 100 ALA A N 1
ATOM 782 C CA . ALA A 1 100 ? 3.826 8.078 4.93 1 98.75 100 ALA A CA 1
ATOM 783 C C . ALA A 1 100 ? 5.211 7.812 4.34 1 98.75 100 ALA A C 1
ATOM 785 O O . ALA A 1 100 ? 5.98 8.742 4.105 1 98.75 100 ALA A O 1
ATOM 786 N N . VAL A 1 101 ? 5.473 6.547 4.102 1 97.19 101 VAL A N 1
ATOM 787 C CA . VAL A 1 101 ? 6.648 6.125 3.342 1 97.19 101 VAL A CA 1
ATOM 788 C C . VAL A 1 101 ? 6.242 5.766 1.915 1 97.19 101 VAL A C 1
ATOM 790 O O . VAL A 1 101 ? 6.977 6.043 0.964 1 97.19 101 VAL A O 1
ATOM 793 N N . ALA A 1 102 ? 5.062 5.156 1.801 1 98.44 102 ALA A N 1
ATOM 794 C CA . ALA A 1 102 ? 4.512 4.785 0.5 1 98.44 102 ALA A CA 1
ATOM 795 C C . ALA A 1 102 ? 3 4.996 0.464 1 98.44 102 ALA A C 1
ATOM 797 O O . ALA A 1 102 ? 2.307 4.727 1.446 1 98.44 102 ALA A O 1
ATOM 798 N N . ILE A 1 103 ? 2.51 5.465 -0.618 1 98.88 103 ILE A N 1
ATOM 799 C CA . ILE A 1 103 ? 1.094 5.645 -0.922 1 98.88 103 ILE A CA 1
ATOM 800 C C . ILE A 1 103 ? 0.805 5.148 -2.338 1 98.88 103 ILE A C 1
ATOM 802 O O . ILE A 1 103 ? 1.583 5.402 -3.262 1 98.88 103 ILE A O 1
ATOM 806 N N . GLY A 1 104 ? -0.277 4.516 -2.543 1 98.88 104 GLY A N 1
ATOM 807 C CA . GLY A 1 104 ? -0.759 4.152 -3.867 1 98.88 104 GLY A CA 1
ATOM 808 C C . GLY A 1 104 ? -2.268 4.016 -3.936 1 98.88 104 GLY A C 1
ATOM 809 O O . GLY A 1 104 ? -2.91 3.658 -2.945 1 98.88 104 GLY A O 1
ATOM 810 N N . HIS A 1 105 ? -2.795 4.285 -5.094 1 98.88 105 HIS A N 1
ATOM 811 C CA . HIS A 1 105 ? -4.203 3.957 -5.285 1 98.88 105 HIS A CA 1
ATOM 812 C C . HIS A 1 105 ? -4.449 2.463 -5.102 1 98.88 105 HIS A C 1
ATOM 814 O O . HIS A 1 105 ? -3.678 1.637 -5.598 1 98.88 105 HIS A O 1
ATOM 820 N N . ASP A 1 106 ? -5.496 2.1 -4.367 1 98.69 106 ASP A N 1
ATOM 821 C CA . ASP A 1 106 ? -5.844 0.695 -4.176 1 98.69 106 ASP A CA 1
ATOM 822 C C . ASP A 1 106 ? -6.469 0.104 -5.438 1 98.69 106 ASP A C 1
ATOM 824 O O . ASP A 1 106 ? -7.609 0.424 -5.781 1 98.69 106 ASP A O 1
ATOM 828 N N . LEU A 1 107 ? -5.848 -0.837 -6.055 1 98.75 107 LEU A N 1
ATOM 829 C CA . LEU A 1 107 ? -6.27 -1.419 -7.324 1 98.75 107 LEU A CA 1
ATOM 830 C C . LEU A 1 107 ? -7.43 -2.389 -7.117 1 98.75 107 LEU A C 1
ATOM 832 O O . LEU A 1 107 ? -8.062 -2.822 -8.086 1 98.75 107 LEU A O 1
ATOM 836 N N . ALA A 1 108 ? -7.727 -2.703 -5.867 1 97.69 108 ALA A N 1
ATOM 837 C CA . ALA A 1 108 ? -8.922 -3.506 -5.633 1 97.69 108 ALA A CA 1
ATOM 838 C C . ALA A 1 108 ? -10.172 -2.787 -6.133 1 97.69 108 ALA A C 1
ATOM 840 O O . ALA A 1 108 ? -11.172 -3.426 -6.473 1 97.69 108 ALA A O 1
ATOM 841 N N . ARG A 1 109 ? -10.047 -1.472 -6.223 1 97.25 109 ARG A N 1
ATOM 842 C CA . ARG A 1 109 ? -11.266 -0.721 -6.5 1 97.25 109 ARG A CA 1
ATOM 843 C C . ARG A 1 109 ? -11.133 0.079 -7.789 1 97.25 109 ARG A C 1
ATOM 845 O O . ARG A 1 109 ? -11.961 0.951 -8.07 1 97.25 109 ARG A O 1
ATOM 852 N N . GLY A 1 110 ? -10.07 -0.196 -8.531 1 98.19 110 GLY A N 1
ATOM 853 C CA . GLY A 1 110 ? -9.898 0.488 -9.805 1 98.19 110 GLY A CA 1
ATOM 854 C C . GLY A 1 110 ? -8.57 0.17 -10.469 1 98.19 110 GLY A C 1
ATOM 855 O O . GLY A 1 110 ? -7.844 -0.719 -10.023 1 98.19 110 GLY A O 1
ATOM 856 N N . THR A 1 111 ? -8.344 0.887 -11.547 1 98.69 111 THR A N 1
ATOM 857 C CA . THR A 1 111 ? -7.121 0.72 -12.32 1 98.69 111 THR A CA 1
ATOM 858 C C . THR A 1 111 ? -6.32 2.02 -12.352 1 98.69 111 THR A C 1
ATOM 860 O O . THR A 1 111 ? -6.852 3.088 -12.039 1 98.69 111 THR A O 1
ATOM 863 N N . THR A 1 112 ? -5.047 1.803 -12.633 1 98.62 112 THR A N 1
ATOM 864 C CA . THR A 1 112 ? -4.195 2.98 -12.75 1 98.62 112 THR A CA 1
ATOM 865 C C . THR A 1 112 ? -3.316 2.891 -13.992 1 98.62 112 THR A C 1
ATOM 867 O O . THR A 1 112 ? -3.066 1.798 -14.508 1 98.62 112 THR A O 1
ATOM 870 N N . VAL A 1 113 ? -2.99 4.062 -14.477 1 98.44 113 VAL A N 1
ATOM 871 C CA . VAL A 1 113 ? -1.865 4.23 -15.391 1 98.44 113 VAL A CA 1
ATOM 872 C C . VAL A 1 113 ? -0.696 4.883 -14.656 1 98.44 113 VAL A C 1
ATOM 874 O O . VAL A 1 113 ? -0.834 5.977 -14.109 1 98.44 113 VAL A O 1
ATOM 877 N N . PHE A 1 114 ? 0.405 4.242 -14.695 1 98.5 114 PHE A N 1
ATOM 878 C CA . PHE A 1 114 ? 1.561 4.699 -13.93 1 98.5 114 PHE A CA 1
ATOM 879 C C . PHE A 1 114 ? 2.561 5.41 -14.836 1 98.5 114 PHE A C 1
ATOM 881 O O . PHE A 1 114 ? 2.855 4.941 -15.938 1 98.5 114 PHE A O 1
ATOM 888 N N . ARG A 1 115 ? 3.051 6.551 -14.32 1 97.88 115 ARG A N 1
ATOM 889 C CA . ARG A 1 115 ? 4.129 7.297 -14.961 1 97.88 115 ARG A CA 1
ATOM 890 C C . ARG A 1 115 ? 5.297 7.508 -14.008 1 97.88 115 ARG A C 1
ATOM 892 O O . ARG A 1 115 ? 5.129 8.102 -12.938 1 97.88 115 ARG A O 1
ATOM 899 N N . ARG A 1 116 ? 6.449 7.078 -14.375 1 96.25 116 ARG A N 1
ATOM 900 C CA . ARG A 1 116 ? 7.629 7.195 -13.523 1 96.25 116 ARG A CA 1
ATOM 901 C C . ARG A 1 116 ? 8.078 8.648 -13.406 1 96.25 116 ARG A C 1
ATOM 903 O O . ARG A 1 116 ? 8.062 9.391 -14.391 1 96.25 116 ARG A O 1
ATOM 910 N N . ALA A 1 117 ? 8.398 8.984 -12.164 1 88 117 ALA A N 1
ATOM 911 C CA . ALA A 1 117 ? 8.914 10.336 -11.938 1 88 117 ALA A CA 1
ATOM 912 C C . ALA A 1 117 ? 10.281 10.516 -12.578 1 88 117 ALA A C 1
ATOM 914 O O . ALA A 1 117 ? 11.062 9.562 -12.672 1 88 117 ALA A O 1
ATOM 915 N N . ALA A 1 118 ? 10.484 11.688 -13.234 1 74.75 118 ALA A N 1
ATOM 916 C CA . ALA A 1 118 ? 11.797 12 -13.805 1 74.75 118 ALA A CA 1
ATOM 917 C C . ALA A 1 118 ? 12.875 11.992 -12.727 1 74.75 118 ALA A C 1
ATOM 919 O O . ALA A 1 118 ? 12.648 12.445 -11.602 1 74.75 118 ALA A O 1
ATOM 920 N N . ARG A 1 119 ? 13.656 10.961 -12.641 1 62.25 119 ARG A N 1
ATOM 921 C CA . ARG A 1 119 ? 14.773 10.953 -11.703 1 62.25 119 ARG A CA 1
ATOM 922 C C . ARG A 1 119 ? 15.531 12.273 -11.734 1 62.25 119 ARG A C 1
ATOM 924 O O . ARG A 1 119 ? 15.781 12.828 -12.805 1 62.25 119 ARG A O 1
ATOM 931 N N . PRO A 1 120 ? 15.555 12.961 -10.656 1 52 120 PRO A N 1
ATOM 932 C CA . PRO A 1 120 ? 16.453 14.109 -10.797 1 52 120 PRO A CA 1
ATOM 933 C C . PRO A 1 120 ? 17.781 13.75 -11.461 1 52 120 PRO A C 1
ATOM 935 O O . PRO A 1 120 ? 18.266 12.625 -11.312 1 52 120 PRO A O 1
ATOM 938 N N . GLU A 1 121 ? 17.969 14.281 -12.68 1 43.66 121 GLU A N 1
ATOM 939 C CA . GLU A 1 121 ? 19.203 14.102 -13.422 1 43.66 121 GLU A CA 1
ATOM 940 C C . GLU A 1 121 ? 20.406 14.125 -12.492 1 43.66 121 GLU A C 1
ATOM 942 O O . GLU A 1 121 ? 20.953 15.188 -12.188 1 43.66 121 GLU A O 1
ATOM 947 N N . THR A 1 122 ? 20.531 13.836 -11.367 1 44.78 122 THR A N 1
ATOM 948 C CA . THR A 1 122 ? 21.906 13.719 -10.891 1 44.78 122 THR A CA 1
ATOM 949 C C . THR A 1 122 ? 22.703 12.789 -11.797 1 44.78 122 THR A C 1
ATOM 951 O O . THR A 1 122 ? 22.203 11.758 -12.242 1 44.78 122 THR A O 1
ATOM 954 N N . ALA A 1 123 ? 24.031 13.281 -12.289 1 37.59 123 ALA A N 1
ATOM 955 C CA . ALA A 1 123 ? 25.031 12.617 -13.117 1 37.59 123 ALA A CA 1
ATOM 956 C C . ALA A 1 123 ? 25.188 11.148 -12.719 1 37.59 123 ALA A C 1
ATOM 958 O O . ALA A 1 123 ? 26.156 10.781 -12.039 1 37.59 123 ALA A O 1
ATOM 959 N N . SER A 1 124 ? 24.422 10.57 -12.102 1 38.44 124 SER A N 1
ATOM 960 C CA . SER A 1 124 ? 24.797 9.211 -11.719 1 38.44 124 SER A CA 1
ATOM 961 C C . SER A 1 124 ? 24.969 8.32 -12.945 1 38.44 124 SER A C 1
ATOM 963 O O . SER A 1 124 ? 24.062 8.219 -13.773 1 38.44 124 SER A O 1
ATOM 965 N N . ALA A 1 125 ? 26.172 8.203 -13.547 1 34.72 125 ALA A N 1
ATOM 966 C CA . ALA A 1 125 ? 26.594 7.172 -14.5 1 34.72 125 ALA A CA 1
ATOM 967 C C . ALA A 1 125 ? 25.828 5.871 -14.266 1 34.72 125 ALA A C 1
ATOM 969 O O . ALA A 1 125 ? 25.906 5.281 -13.18 1 34.72 125 ALA A O 1
ATOM 970 N N . ALA A 1 126 ? 24.797 5.719 -14.859 1 37.84 126 ALA A N 1
ATOM 971 C CA . ALA A 1 126 ? 24.016 4.484 -14.891 1 37.84 126 ALA A CA 1
ATOM 972 C C . ALA A 1 126 ? 24.922 3.268 -15.047 1 37.84 126 ALA A C 1
ATOM 974 O O . ALA A 1 126 ? 25.516 3.07 -16.109 1 37.84 126 ALA A O 1
ATOM 975 N N . ALA A 1 127 ? 25.656 2.84 -14 1 35.22 127 ALA A N 1
ATOM 976 C CA . ALA A 1 127 ? 26.25 1.533 -14.25 1 35.22 127 ALA A CA 1
ATOM 977 C C . ALA A 1 127 ? 25.219 0.551 -14.797 1 35.22 127 ALA A C 1
ATOM 979 O O . ALA A 1 127 ? 24.031 0.64 -14.469 1 35.22 127 ALA A O 1
ATOM 980 N N . PRO A 1 128 ? 25.328 -0.024 -15.945 1 32.34 128 PRO A N 1
ATOM 981 C CA . PRO A 1 128 ? 24.422 -1.015 -16.531 1 32.34 128 PRO A CA 1
ATOM 982 C C . PRO A 1 128 ? 23.859 -1.991 -15.492 1 32.34 128 PRO A C 1
ATOM 984 O O . PRO A 1 128 ? 24.562 -2.332 -14.531 1 32.34 128 PRO A O 1
ATOM 987 N N . ALA A 1 129 ? 22.641 -1.899 -15.203 1 36.69 129 ALA A N 1
ATOM 988 C CA . ALA A 1 129 ? 21.953 -2.906 -14.391 1 36.69 129 ALA A CA 1
ATOM 989 C C . ALA A 1 129 ? 22.453 -4.309 -14.719 1 36.69 129 ALA A C 1
ATOM 991 O O . ALA A 1 129 ? 22.328 -4.77 -15.859 1 36.69 129 ALA A O 1
ATOM 992 N N . VAL A 1 130 ? 23.547 -4.727 -14.227 1 34.56 130 VAL A N 1
ATOM 993 C CA . VAL A 1 130 ? 23.875 -6.145 -14.336 1 34.56 130 VAL A CA 1
ATOM 994 C C . VAL A 1 130 ? 22.672 -6.988 -13.922 1 34.56 130 VAL A C 1
ATOM 996 O O . VAL A 1 130 ? 22.047 -6.727 -12.883 1 34.56 130 VAL A O 1
ATOM 999 N N . ALA A 1 131 ? 21.891 -7.477 -14.812 1 37.59 131 ALA A N 1
ATOM 1000 C CA . ALA A 1 131 ? 20.922 -8.531 -14.531 1 37.59 131 ALA A CA 1
ATOM 1001 C C . ALA A 1 131 ? 21.422 -9.438 -13.406 1 37.59 131 ALA A C 1
ATOM 1003 O O . ALA A 1 131 ? 22.438 -10.117 -13.547 1 37.59 131 ALA A O 1
ATOM 1004 N N . ARG A 1 132 ? 21.281 -9.055 -12.141 1 36.28 132 ARG A N 1
ATOM 1005 C CA . ARG A 1 132 ? 21.672 -10.031 -11.125 1 36.28 132 ARG A CA 1
ATOM 1006 C C . ARG A 1 132 ? 20.969 -11.367 -11.344 1 36.28 132 ARG A C 1
ATOM 1008 O O . ARG A 1 132 ? 19.734 -11.414 -11.453 1 36.28 132 ARG A O 1
ATOM 1015 N N . PRO A 1 133 ? 21.594 -12.336 -11.836 1 36.81 133 PRO A N 1
ATOM 1016 C CA . PRO A 1 133 ? 20.984 -13.664 -11.969 1 36.81 133 PRO A CA 1
ATOM 1017 C C . PRO A 1 133 ? 20.141 -14.047 -10.75 1 36.81 133 PRO A C 1
ATOM 1019 O O . PRO A 1 133 ? 20.406 -13.586 -9.641 1 36.81 133 PRO A O 1
ATOM 1022 N N . GLU A 1 134 ? 18.859 -14.258 -10.844 1 37.94 134 GLU A N 1
ATOM 1023 C CA . GLU A 1 134 ? 18.062 -14.898 -9.805 1 37.94 134 GLU A CA 1
ATOM 1024 C C . GLU A 1 134 ? 18.875 -15.93 -9.039 1 37.94 134 GLU A C 1
ATOM 1026 O O . GLU A 1 134 ? 19.516 -16.797 -9.633 1 37.94 134 GLU A O 1
ATOM 1031 N N . PRO A 1 135 ? 19.516 -15.539 -8 1 38.41 135 PRO A N 1
ATOM 1032 C CA . PRO A 1 135 ? 20.141 -16.703 -7.387 1 38.41 135 PRO A CA 1
ATOM 1033 C C . PRO A 1 135 ? 19.281 -17.953 -7.461 1 38.41 135 PRO A C 1
ATOM 1035 O O . PRO A 1 135 ? 18.047 -17.859 -7.383 1 38.41 135 PRO A O 1
ATOM 1038 N N . ASP A 1 136 ? 19.625 -18.875 -8.336 1 37.28 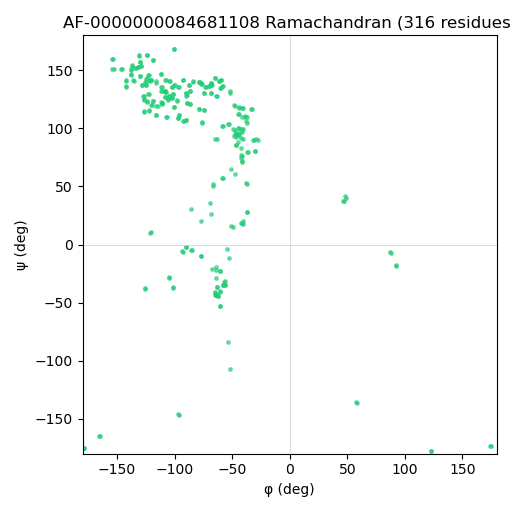136 ASP A N 1
ATOM 1039 C CA . ASP A 1 136 ? 19.016 -20.203 -8.281 1 37.28 136 ASP A CA 1
ATOM 1040 C C . ASP A 1 136 ? 18.797 -20.656 -6.836 1 37.28 136 ASP A C 1
ATOM 1042 O O . ASP A 1 136 ? 19.75 -21.031 -6.148 1 37.28 136 ASP A O 1
ATOM 1046 N N . TRP A 1 137 ? 18.188 -19.859 -6.098 1 36.62 137 TRP A N 1
ATOM 1047 C CA . TRP A 1 137 ? 17.969 -20.25 -4.711 1 36.62 137 TRP A CA 1
ATOM 1048 C C . TRP A 1 137 ? 17.391 -21.656 -4.633 1 36.62 137 TRP A C 1
ATOM 1050 O O . TRP A 1 137 ? 16.688 -22 -3.676 1 36.62 137 TRP A O 1
ATOM 1060 N N . GLU A 1 138 ? 17.469 -22.453 -5.816 1 37.66 138 GLU A N 1
ATOM 1061 C CA . GLU A 1 138 ? 17.328 -23.875 -5.508 1 37.66 138 GLU A CA 1
ATOM 1062 C C . GLU A 1 138 ? 18.406 -24.328 -4.527 1 37.66 138 GLU A C 1
ATOM 1064 O O . GLU A 1 138 ? 19.562 -24.516 -4.91 1 37.66 138 GLU A O 1
ATOM 1069 N N . THR A 1 139 ? 18.422 -23.656 -3.393 1 38.59 139 THR A N 1
ATOM 1070 C CA . THR A 1 139 ? 19.391 -24.281 -2.49 1 38.59 139 THR A CA 1
ATOM 1071 C C . THR A 1 139 ? 19.281 -25.797 -2.562 1 38.59 139 THR A C 1
ATOM 1073 O O . THR A 1 139 ? 18.219 -26.359 -2.307 1 38.59 139 THR A O 1
ATOM 1076 N N . PRO A 1 140 ? 20.094 -26.516 -3.275 1 38.28 140 PRO A N 1
ATOM 1077 C CA . PRO A 1 140 ? 20.078 -27.969 -3.186 1 38.28 140 PRO A CA 1
ATOM 1078 C C . PRO A 1 140 ? 20.047 -28.469 -1.743 1 38.28 140 PRO A C 1
ATOM 1080 O O . PRO A 1 140 ? 20.812 -28 -0.902 1 38.28 140 PRO A O 1
ATOM 1083 N N . VAL A 1 141 ? 18.859 -28.781 -1.186 1 37.44 141 VAL A N 1
ATOM 1084 C CA . VAL A 1 141 ? 18.906 -29.547 0.058 1 37.44 141 VAL A CA 1
ATOM 1085 C C . VAL A 1 141 ? 19.922 -30.688 -0.061 1 37.44 141 VAL A C 1
ATOM 1087 O O . VAL A 1 141 ? 19.906 -31.438 -1.044 1 37.44 141 VAL A O 1
ATOM 1090 N N . ALA A 1 142 ? 21.078 -30.562 0.449 1 38.88 142 ALA A N 1
ATOM 1091 C CA . ALA A 1 142 ? 22.125 -31.578 0.579 1 38.88 142 ALA A CA 1
ATOM 1092 C C . ALA A 1 142 ? 21.516 -32.969 0.807 1 38.88 142 ALA A C 1
ATOM 1094 O O . ALA A 1 142 ? 20.578 -33.125 1.588 1 38.88 142 ALA A O 1
ATOM 1095 N N . ASP A 1 143 ? 21.688 -33.875 -0.053 1 36.56 143 ASP A N 1
ATOM 1096 C CA . ASP A 1 143 ? 21.453 -35.312 0.032 1 36.56 143 ASP A CA 1
ATOM 1097 C C . ASP A 1 143 ? 22.031 -35.906 1.321 1 36.56 143 ASP A C 1
ATOM 1099 O O . ASP A 1 143 ? 23.234 -35.781 1.57 1 36.56 143 ASP A O 1
ATOM 1103 N N . ALA A 1 144 ? 21.312 -35.875 2.395 1 38.62 144 ALA A N 1
ATOM 1104 C CA . ALA A 1 144 ? 21.656 -36.594 3.613 1 38.62 144 ALA A CA 1
ATOM 1105 C C . ALA A 1 144 ? 22.156 -38 3.291 1 38.62 144 ALA A C 1
ATOM 1107 O O . ALA A 1 144 ? 22.109 -38.906 4.141 1 38.62 144 ALA A O 1
ATOM 1108 N N . SER A 1 145 ? 22.594 -38.344 2.082 1 35.97 145 SER A N 1
ATOM 1109 C CA . SER A 1 145 ? 22.906 -39.75 1.923 1 35.97 145 SER A CA 1
ATOM 1110 C C . SER A 1 145 ? 24.062 -40.156 2.826 1 35.97 145 SER A C 1
ATOM 1112 O O . SER A 1 145 ? 24.516 -41.312 2.795 1 35.97 145 SER A O 1
ATOM 1114 N N . ASP A 1 146 ? 24.844 -39.25 3.297 1 34.16 146 ASP A N 1
ATOM 1115 C CA . ASP A 1 146 ? 26.016 -39.938 3.857 1 34.16 146 ASP A CA 1
ATOM 1116 C C . ASP A 1 146 ? 25.641 -40.719 5.102 1 34.16 146 ASP A C 1
ATOM 1118 O O . ASP A 1 146 ? 25.719 -40.219 6.223 1 34.16 146 ASP A O 1
ATOM 1122 N N . GLY A 1 147 ? 24.438 -41.312 5.176 1 35.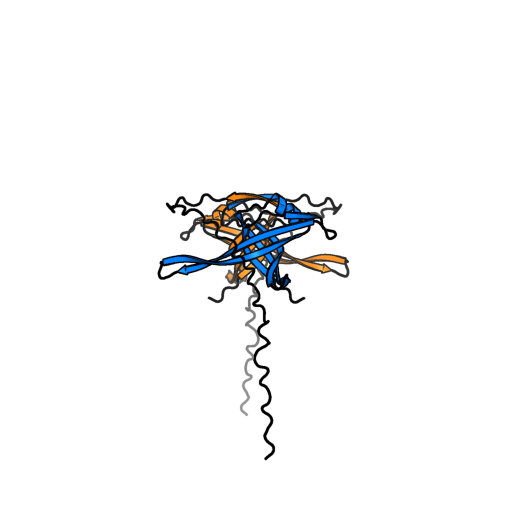88 147 GLY A N 1
ATOM 1123 C CA . GLY A 1 147 ? 24.141 -42.219 6.262 1 35.88 147 GLY A CA 1
ATOM 1124 C C . GLY A 1 147 ? 25.156 -43.344 6.398 1 35.88 147 GLY A C 1
ATOM 1125 O O . GLY A 1 147 ? 24.859 -44.375 7.016 1 35.88 147 GLY A O 1
ATOM 1126 N N . GLU A 1 148 ? 26.156 -43.469 5.516 1 32.59 148 GLU A N 1
ATOM 1127 C CA . GLU A 1 148 ? 26.922 -44.719 5.605 1 32.59 148 GLU A CA 1
ATOM 1128 C C . GLU A 1 148 ? 27.641 -44.812 6.949 1 32.59 148 GLU A C 1
ATOM 1130 O O . GLU A 1 148 ? 28.344 -45.781 7.211 1 32.59 148 GLU A O 1
ATOM 1135 N N . ALA A 1 149 ? 28 -43.625 7.566 1 31.98 149 ALA A N 1
ATOM 1136 C CA . ALA A 1 149 ? 29.188 -43.812 8.398 1 31.98 149 ALA A CA 1
ATOM 1137 C C . ALA A 1 149 ? 29.016 -44.969 9.359 1 31.98 149 ALA A C 1
ATOM 1139 O O . ALA A 1 149 ? 29.875 -45.844 9.43 1 31.98 149 ALA A O 1
ATOM 1140 N N . LEU A 1 150 ? 28.844 -44.625 10.648 1 31.44 150 LEU A N 1
ATOM 1141 C CA . LEU A 1 150 ? 29.578 -45.156 11.805 1 31.44 150 LEU A CA 1
ATOM 1142 C C . LEU A 1 150 ? 28.938 -46.438 12.297 1 31.44 150 LEU A C 1
ATOM 1144 O O . LEU A 1 150 ? 28.125 -46.438 13.227 1 31.44 150 LEU A O 1
ATOM 1148 N N . GLN A 1 151 ? 28.328 -47.25 11.492 1 32.97 151 GLN A N 1
ATOM 1149 C CA . GLN A 1 151 ? 27.969 -48.531 12.094 1 32.97 151 GLN A CA 1
ATOM 1150 C C . GLN A 1 151 ? 29.156 -49.125 12.852 1 32.97 151 GLN A C 1
ATOM 1152 O O . GLN A 1 151 ? 30.109 -49.625 12.242 1 32.97 151 GLN A O 1
ATOM 1157 N N . GLN A 1 152 ? 29.672 -48.406 13.906 1 35.09 152 GLN A N 1
ATOM 1158 C CA . GLN A 1 152 ? 30.672 -48.969 14.812 1 35.09 152 GLN A CA 1
ATOM 1159 C C . GLN A 1 152 ? 30.297 -50.375 15.258 1 35.09 152 GLN A C 1
ATOM 1161 O O . GLN A 1 152 ? 29.172 -50.625 15.711 1 35.09 152 GLN A O 1
ATOM 1166 N N . SER A 1 153 ? 30.797 -51.406 14.586 1 37.88 153 SER A N 1
ATOM 1167 C CA . SER A 1 153 ? 30.812 -52.844 14.898 1 37.88 153 SER A CA 1
ATOM 1168 C C . SER A 1 153 ? 31.141 -53.062 16.359 1 37.88 153 SER A C 1
ATOM 1170 O O . SER A 1 153 ? 32.156 -52.625 16.859 1 37.88 153 SER A O 1
ATOM 1172 N N . PRO A 1 154 ? 30.172 -53.156 17.281 1 40.94 154 PRO A N 1
ATOM 1173 C CA . PRO A 1 154 ? 30.422 -53.5 18.688 1 40.94 154 PRO A CA 1
ATOM 1174 C C . PRO A 1 154 ? 31.406 -54.656 18.844 1 40.94 154 PRO A C 1
ATOM 1176 O O . PRO A 1 154 ? 31.297 -55.656 18.125 1 40.94 154 PRO A O 1
ATOM 1179 N N . GLU A 1 155 ? 32.688 -54.469 19.031 1 42.97 155 GLU A N 1
ATOM 1180 C CA . GLU A 1 155 ? 33.75 -55.406 19.328 1 42.97 155 GLU A CA 1
ATOM 1181 C C . GLU A 1 155 ? 33.281 -56.438 20.344 1 42.97 155 GLU A C 1
ATOM 1183 O O . GLU A 1 155 ? 32.688 -56.094 21.359 1 42.97 155 GLU A O 1
ATOM 1188 N N . PRO A 1 156 ? 33.094 -57.719 19.938 1 43.91 156 PRO A N 1
ATOM 1189 C CA . PRO A 1 156 ? 32.719 -58.844 20.766 1 43.91 156 PRO A CA 1
ATOM 1190 C C . PRO A 1 156 ? 33.531 -58.938 22.062 1 43.91 156 PRO A C 1
ATOM 1192 O O . PRO A 1 156 ? 34.75 -58.75 22.031 1 43.91 156 PRO A O 1
ATOM 1195 N N . ALA A 1 157 ? 33.031 -58.344 23.125 1 44.53 157 ALA A N 1
ATOM 1196 C CA . ALA A 1 157 ? 33.656 -58.469 24.453 1 44.53 157 ALA A CA 1
ATOM 1197 C C . ALA A 1 157 ? 34.094 -59.906 24.75 1 44.53 157 ALA A C 1
ATOM 1199 O O . ALA A 1 157 ? 33.312 -60.844 24.516 1 44.53 157 ALA A O 1
ATOM 1200 N N . MET A 1 158 ? 35.312 -60.219 24.531 1 37.41 158 MET A N 1
ATOM 1201 C CA . MET A 1 158 ? 35.938 -61.469 24.953 1 37.41 158 MET A CA 1
ATOM 1202 C C . MET A 1 158 ? 35.531 -61.844 26.375 1 37.41 158 MET A C 1
ATOM 1204 O O . MET A 1 158 ? 35.719 -61.062 27.312 1 37.41 158 MET A O 1
ATOM 1208 N N . VAL A 1 159 ? 34.312 -62.375 26.531 1 36.56 159 VAL A N 1
ATOM 1209 C CA . VAL A 1 159 ? 33.938 -63.031 27.781 1 36.56 159 VAL A CA 1
ATOM 1210 C C . VAL A 1 159 ? 35.094 -63.875 28.281 1 36.56 159 VAL A C 1
ATOM 1212 O O . VAL A 1 159 ? 35.469 -64.875 27.641 1 36.56 159 VAL A O 1
ATOM 1215 N N . THR A 1 160 ? 36.094 -63.281 28.844 1 34.91 160 THR A N 1
ATOM 1216 C CA . THR A 1 160 ? 36.906 -64.125 29.719 1 34.91 160 THR A CA 1
ATOM 1217 C C . THR A 1 160 ? 36.062 -64.625 30.891 1 34.91 160 THR A C 1
ATOM 1219 O O . THR A 1 160 ? 35.219 -63.938 31.422 1 34.91 160 THR A O 1
ATOM 1222 N N . MET B 1 1 ? -8.008 -16.75 14.164 1 52.97 1 MET B N 1
ATOM 1223 C CA . MET B 1 1 ? -7.215 -17.094 12.984 1 52.97 1 MET B CA 1
ATOM 1224 C C . MET B 1 1 ? -5.918 -16.297 12.945 1 52.97 1 MET B C 1
ATOM 1226 O O . MET B 1 1 ? -5.941 -15.062 13.055 1 52.97 1 MET B O 1
ATOM 1230 N N . ASN B 1 2 ? -4.688 -16.891 13.312 1 75.56 2 ASN B N 1
ATOM 1231 C CA . ASN B 1 2 ? -3.281 -16.531 13.492 1 75.56 2 ASN B CA 1
ATOM 1232 C C . ASN B 1 2 ? -2.621 -16.156 12.172 1 75.56 2 ASN B C 1
ATOM 1234 O O . ASN B 1 2 ? -1.746 -16.875 11.68 1 75.56 2 ASN B O 1
ATOM 1238 N N . GLU B 1 3 ? -3.195 -15.203 11.336 1 87.38 3 GLU B N 1
ATOM 1239 C CA . GLU B 1 3 ? -2.607 -14.797 10.055 1 87.38 3 GLU B CA 1
ATOM 1240 C C . GLU B 1 3 ? -1.542 -13.727 10.258 1 87.38 3 GLU B C 1
ATOM 1242 O O . GLU B 1 3 ? -1.646 -12.898 11.172 1 87.38 3 GLU B O 1
ATOM 1247 N N . THR B 1 4 ? -0.451 -13.906 9.453 1 95.12 4 THR B N 1
ATOM 1248 C CA . THR B 1 4 ? 0.581 -12.875 9.438 1 95.12 4 THR B CA 1
ATOM 1249 C C . THR B 1 4 ? 0.31 -11.852 8.336 1 95.12 4 THR B C 1
ATOM 1251 O O . THR B 1 4 ? 0.455 -12.164 7.152 1 95.12 4 THR B O 1
ATOM 1254 N N . MET B 1 5 ? -0.153 -10.648 8.812 1 96.25 5 MET B N 1
ATOM 1255 C CA . MET B 1 5 ? -0.366 -9.562 7.855 1 96.25 5 MET B CA 1
ATOM 1256 C C . MET B 1 5 ? 0.92 -8.773 7.637 1 96.25 5 MET B C 1
ATOM 1258 O O . MET B 1 5 ? 1.605 -8.414 8.594 1 96.25 5 MET B O 1
ATOM 1262 N N . VAL B 1 6 ? 1.273 -8.516 6.352 1 97.62 6 VAL B N 1
ATOM 1263 C CA . VAL B 1 6 ? 2.479 -7.758 6.023 1 97.62 6 VAL B CA 1
ATOM 1264 C C . VAL B 1 6 ? 2.141 -6.645 5.039 1 97.62 6 VAL B C 1
ATOM 1266 O O . VAL B 1 6 ? 1.085 -6.668 4.402 1 97.62 6 VAL B O 1
ATOM 1269 N N . CYS B 1 7 ? 2.973 -5.668 5.039 1 98.25 7 CYS B N 1
ATOM 1270 C CA . CYS B 1 7 ? 3.014 -4.648 3.994 1 98.25 7 CYS B CA 1
ATOM 1271 C C . CYS B 1 7 ? 4.422 -4.508 3.428 1 98.25 7 CYS B C 1
ATOM 1273 O O . CYS B 1 7 ? 5.379 -4.293 4.176 1 98.25 7 CYS B O 1
ATOM 1275 N N . VAL B 1 8 ? 4.504 -4.594 2.086 1 97.94 8 VAL B N 1
ATOM 1276 C CA . VAL B 1 8 ? 5.816 -4.535 1.447 1 97.94 8 VAL B CA 1
ATOM 1277 C C . VAL B 1 8 ? 5.793 -3.51 0.316 1 97.94 8 VAL B C 1
ATOM 1279 O O . VAL B 1 8 ? 4.762 -3.311 -0.33 1 97.94 8 VAL B O 1
ATOM 1282 N N . VAL B 1 9 ? 6.93 -2.891 0.213 1 98.25 9 VAL B N 1
ATOM 1283 C CA . VAL B 1 9 ? 7.148 -1.96 -0.891 1 98.25 9 VAL B CA 1
ATOM 1284 C C . VAL B 1 9 ? 8.312 -2.443 -1.752 1 98.25 9 VAL B C 1
ATOM 1286 O O . VAL B 1 9 ? 9.406 -2.684 -1.244 1 98.25 9 VAL B O 1
ATOM 1289 N N . GLY B 1 10 ? 8.047 -2.637 -3.053 1 98.44 10 GLY B N 1
ATOM 1290 C CA . GLY B 1 10 ? 9.07 -3.16 -3.945 1 98.44 10 GLY B CA 1
ATOM 1291 C C . GLY B 1 10 ? 8.734 -2.973 -5.414 1 98.44 10 GLY B C 1
ATOM 1292 O O . GLY B 1 10 ? 7.949 -2.09 -5.766 1 98.44 10 GLY B O 1
ATOM 1293 N N . ASN B 1 11 ? 9.492 -3.727 -6.242 1 98.62 11 ASN B N 1
ATOM 1294 C CA . ASN B 1 11 ? 9.336 -3.623 -7.691 1 98.62 11 ASN B CA 1
ATOM 1295 C C . ASN B 1 11 ? 8.844 -4.938 -8.297 1 98.62 11 ASN B C 1
ATOM 1297 O O . ASN B 1 11 ? 9.281 -6.012 -7.891 1 98.62 11 ASN B O 1
ATOM 1301 N N . VAL B 1 12 ? 7.988 -4.73 -9.188 1 98.81 12 VAL B N 1
ATOM 1302 C CA . VAL B 1 12 ? 7.508 -5.891 -9.938 1 98.81 12 VAL B CA 1
ATOM 1303 C C . VAL B 1 12 ? 8.664 -6.516 -10.719 1 98.81 12 VAL B C 1
ATOM 1305 O O . VAL B 1 12 ? 9.328 -5.836 -11.5 1 98.81 12 VAL B O 1
ATOM 1308 N N . ALA B 1 13 ? 8.812 -7.816 -10.516 1 98.75 13 ALA B N 1
ATOM 1309 C CA . ALA B 1 13 ? 9.977 -8.477 -11.102 1 98.75 13 ALA B CA 1
ATOM 1310 C C . ALA B 1 13 ? 9.594 -9.305 -12.32 1 98.75 13 ALA B C 1
ATOM 1312 O O . ALA B 1 13 ? 10.422 -9.555 -13.195 1 98.75 13 ALA B O 1
ATOM 1313 N N . THR B 1 14 ? 8.406 -9.805 -12.406 1 98.75 14 THR B N 1
ATOM 1314 C CA . THR B 1 14 ? 7.91 -10.578 -13.539 1 98.75 14 THR B CA 1
ATOM 1315 C C . THR B 1 14 ? 6.566 -10.031 -14.023 1 98.75 14 THR B C 1
ATOM 1317 O O . THR B 1 14 ? 5.828 -9.422 -13.25 1 98.75 14 THR B O 1
ATOM 1320 N N . PRO B 1 15 ? 6.32 -10.273 -15.289 1 98.56 15 PRO B N 1
ATOM 1321 C CA . PRO B 1 15 ? 5.004 -9.836 -15.758 1 98.56 15 PRO B CA 1
ATOM 1322 C C . PRO B 1 15 ? 3.854 -10.531 -15.031 1 98.56 15 PRO B C 1
ATOM 1324 O O . PRO B 1 15 ? 3.939 -11.719 -14.727 1 98.56 15 PRO B O 1
ATOM 1327 N N . PRO B 1 16 ? 2.861 -9.773 -14.758 1 98.75 16 PRO B N 1
ATOM 1328 C CA . PRO B 1 16 ? 1.691 -10.438 -14.172 1 98.75 16 PRO B CA 1
ATOM 1329 C C . PRO B 1 16 ? 1.106 -11.516 -15.078 1 98.75 16 PRO B C 1
ATOM 1331 O O . PRO B 1 16 ? 1.08 -11.352 -16.297 1 98.75 16 PRO B O 1
ATOM 1334 N N . VAL B 1 17 ? 0.682 -12.586 -14.43 1 98.69 17 VAL B N 1
ATOM 1335 C CA . VAL B 1 17 ? 0.057 -13.695 -15.141 1 98.69 17 VAL B CA 1
ATOM 1336 C C . VAL B 1 17 ? -1.364 -13.906 -14.625 1 98.69 17 VAL B C 1
ATOM 1338 O O . VAL B 1 17 ? -1.562 -14.211 -13.445 1 98.69 17 VAL B O 1
ATOM 1341 N N . TYR B 1 18 ? -2.262 -13.773 -15.586 1 98.38 18 TYR B N 1
ATOM 1342 C CA . TYR B 1 18 ? -3.676 -13.891 -15.25 1 98.38 18 TYR B CA 1
ATOM 1343 C C . TYR B 1 18 ? -4.184 -15.305 -15.539 1 98.38 18 TYR B C 1
ATOM 1345 O O . TYR B 1 18 ? -3.83 -15.898 -16.547 1 98.38 18 TYR B O 1
ATOM 1353 N N . ARG B 1 19 ? -4.949 -15.828 -14.586 1 97.69 19 ARG B N 1
ATOM 1354 C CA . ARG B 1 19 ? -5.605 -17.109 -14.789 1 97.69 19 ARG B CA 1
ATOM 1355 C C . ARG B 1 19 ? -7.039 -17.078 -14.266 1 97.69 19 ARG B C 1
ATOM 1357 O O . ARG B 1 19 ? -7.332 -16.406 -13.273 1 97.69 19 ARG B O 1
ATOM 1364 N N . GLU B 1 20 ? -7.867 -17.812 -14.953 1 96.5 20 GLU B N 1
ATOM 1365 C CA . GLU B 1 20 ? -9.211 -18.078 -14.445 1 96.5 20 GLU B CA 1
ATOM 1366 C C . GLU B 1 20 ? -9.281 -19.438 -13.742 1 96.5 20 GLU B C 1
ATOM 1368 O O . GLU B 1 20 ? -9.18 -20.484 -14.391 1 96.5 20 GLU B O 1
ATOM 1373 N N . LEU B 1 21 ? -9.414 -19.328 -12.461 1 94.31 21 LEU B N 1
ATOM 1374 C CA . LEU B 1 21 ? -9.5 -20.562 -11.672 1 94.31 21 LEU B CA 1
ATOM 1375 C C . LEU B 1 21 ? -10.953 -20.859 -11.312 1 94.31 21 LEU B C 1
ATOM 1377 O O . LEU B 1 21 ? -11.836 -20.047 -11.539 1 94.31 21 LEU B O 1
ATOM 1381 N N . ALA B 1 22 ? -11.188 -22.094 -10.805 1 94.12 22 ALA B N 1
ATOM 1382 C CA . ALA B 1 22 ? -12.531 -22.469 -10.359 1 94.12 22 ALA B CA 1
ATOM 1383 C C . ALA B 1 22 ? -13.062 -21.5 -9.312 1 94.12 22 ALA B C 1
ATOM 1385 O O . ALA B 1 22 ? -14.25 -21.156 -9.312 1 94.12 22 ALA B O 1
ATOM 1386 N N . ALA B 1 23 ? -12.117 -20.969 -8.531 1 93.19 23 ALA B N 1
ATOM 1387 C CA . ALA B 1 23 ? -12.484 -20.078 -7.434 1 93.19 23 ALA B CA 1
ATOM 1388 C C . ALA B 1 23 ? -12.633 -18.641 -7.922 1 93.19 23 ALA B C 1
ATOM 1390 O O . ALA B 1 23 ? -13.062 -17.766 -7.168 1 93.19 23 ALA B O 1
ATOM 1391 N N . GLY B 1 24 ? -12.32 -18.422 -9.211 1 95.56 24 GLY B N 1
ATOM 1392 C CA . GLY B 1 24 ? -12.398 -17.078 -9.773 1 95.56 24 GLY B CA 1
ATOM 1393 C C . GLY B 1 24 ? -11.086 -16.609 -10.367 1 95.56 24 GLY B C 1
ATOM 1394 O O . GLY B 1 24 ? -10.109 -17.359 -10.406 1 95.56 24 GLY B O 1
ATOM 1395 N N . PRO B 1 25 ? -11.125 -15.352 -10.836 1 97.25 25 PRO B N 1
ATOM 1396 C CA . PRO B 1 25 ? -9.922 -14.812 -11.469 1 97.25 25 PRO B CA 1
ATOM 1397 C C . PRO B 1 25 ? -8.758 -14.672 -10.484 1 97.25 25 PRO B C 1
ATOM 1399 O O . PRO B 1 25 ? -8.961 -14.352 -9.312 1 97.25 25 PRO B O 1
ATOM 1402 N N . SER B 1 26 ? -7.625 -14.914 -10.914 1 98.38 26 SER B N 1
ATOM 1403 C CA . SER B 1 26 ? -6.395 -14.773 -10.141 1 98.38 26 SER B CA 1
ATOM 1404 C C . SER B 1 26 ? -5.258 -14.234 -11 1 98.38 26 SER B C 1
ATOM 1406 O O . SER B 1 26 ? -5.125 -14.617 -12.164 1 98.38 26 SER B O 1
ATOM 1408 N N . THR B 1 27 ? -4.512 -13.305 -10.477 1 98.75 27 THR B N 1
ATOM 1409 C CA . THR B 1 27 ? -3.299 -12.797 -11.102 1 98.75 27 THR B CA 1
ATOM 1410 C C . THR B 1 27 ? -2.109 -12.914 -10.156 1 98.75 27 THR B C 1
ATOM 1412 O O . THR B 1 27 ? -2.23 -12.617 -8.961 1 98.75 27 THR B O 1
ATOM 1415 N N . ARG B 1 28 ? -1.032 -13.312 -10.594 1 98.62 28 ARG B N 1
ATOM 1416 C CA . ARG B 1 28 ? 0.15 -13.398 -9.742 1 98.62 28 ARG B CA 1
ATOM 1417 C C . ARG B 1 28 ? 1.36 -12.766 -10.422 1 98.62 28 ARG B C 1
ATOM 1419 O O . ARG B 1 28 ? 1.427 -12.695 -11.648 1 98.62 28 ARG B O 1
ATOM 1426 N N . PHE B 1 29 ? 2.27 -12.289 -9.68 1 98.69 29 PHE B N 1
ATOM 1427 C CA . PHE B 1 29 ? 3.568 -11.797 -10.125 1 98.69 29 PHE B CA 1
ATOM 1428 C C . PHE B 1 29 ? 4.602 -11.906 -9.016 1 98.69 29 PHE B C 1
ATOM 1430 O O . PHE B 1 29 ? 4.246 -12.055 -7.844 1 98.69 29 PHE B O 1
ATOM 1437 N N . ARG B 1 30 ? 5.797 -11.898 -9.406 1 98.62 30 ARG B N 1
ATOM 1438 C CA . ARG B 1 30 ? 6.887 -11.836 -8.43 1 98.62 30 ARG B CA 1
ATOM 1439 C C . ARG B 1 30 ? 7.309 -10.398 -8.172 1 98.62 30 ARG B C 1
ATOM 1441 O O . ARG B 1 30 ? 7.363 -9.578 -9.094 1 98.62 30 ARG B O 1
ATOM 1448 N N . MET B 1 31 ? 7.605 -10.148 -6.961 1 98.38 31 MET B N 1
ATOM 1449 C CA . MET B 1 31 ? 8.055 -8.812 -6.566 1 98.38 31 MET B CA 1
ATOM 1450 C C . MET B 1 31 ? 9.391 -8.883 -5.848 1 98.38 31 MET B C 1
ATOM 1452 O O . MET B 1 31 ? 9.641 -9.805 -5.066 1 98.38 31 MET B O 1
ATOM 1456 N N . ALA B 1 32 ? 10.258 -7.934 -6.148 1 98.75 32 ALA B N 1
ATOM 1457 C CA . ALA B 1 32 ? 11.555 -7.789 -5.484 1 98.75 32 ALA B CA 1
ATOM 1458 C C . ALA B 1 32 ? 11.516 -6.66 -4.457 1 98.75 32 ALA B C 1
ATOM 1460 O O . ALA B 1 32 ? 11.117 -5.539 -4.773 1 98.75 32 ALA B O 1
ATOM 1461 N N . VAL B 1 33 ? 11.891 -6.969 -3.26 1 97.81 33 VAL B N 1
ATOM 1462 C CA . VAL B 1 33 ? 11.961 -5.98 -2.186 1 97.81 33 VAL B CA 1
ATOM 1463 C C . VAL B 1 33 ? 13.383 -5.938 -1.62 1 97.81 33 VAL B C 1
ATOM 1465 O O . VAL B 1 33 ? 13.852 -6.906 -1.018 1 97.81 33 VAL B O 1
ATOM 1468 N N . THR B 1 34 ? 14.039 -4.82 -1.779 1 95.12 34 THR B N 1
ATOM 1469 C CA . THR B 1 34 ? 15.414 -4.676 -1.334 1 95.12 34 THR B CA 1
ATOM 1470 C C . THR B 1 34 ? 15.508 -3.719 -0.15 1 95.12 34 THR B C 1
ATOM 1472 O O . THR B 1 34 ? 15.039 -2.578 -0.231 1 95.12 34 THR B O 1
ATOM 1475 N N . SER B 1 35 ? 16.016 -4.203 0.943 1 91.19 35 SER B N 1
ATOM 1476 C CA . SER B 1 35 ? 16.281 -3.336 2.086 1 91.19 35 SER B CA 1
ATOM 1477 C C . SER B 1 35 ? 17.547 -2.504 1.869 1 91.19 35 SER B C 1
ATOM 1479 O O . SER B 1 35 ? 18.5 -2.975 1.262 1 91.19 35 SER B O 1
ATOM 1481 N N . ARG B 1 36 ? 17.469 -1.264 2.26 1 91.12 36 ARG B N 1
ATOM 1482 C CA . ARG B 1 36 ? 18.656 -0.419 2.16 1 91.12 36 ARG B CA 1
ATOM 1483 C C . ARG B 1 36 ? 19.188 -0.054 3.541 1 91.12 36 ARG B C 1
ATOM 1485 O O . ARG B 1 36 ? 18.438 -0.029 4.516 1 91.12 36 ARG B O 1
ATOM 1492 N N . TYR B 1 37 ? 20.547 0.083 3.627 1 90.56 37 TYR B N 1
ATOM 1493 C CA . TYR B 1 37 ? 21.156 0.507 4.887 1 90.56 37 TYR B CA 1
ATOM 1494 C C . TYR B 1 37 ? 22.25 1.543 4.645 1 90.56 37 TYR B C 1
ATOM 1496 O O . TYR B 1 37 ? 22.766 1.651 3.535 1 90.56 37 TYR B O 1
ATOM 1504 N N . TRP B 1 38 ? 22.422 2.311 5.656 1 90.69 38 TRP B N 1
ATOM 1505 C CA . TRP B 1 38 ? 23.453 3.338 5.594 1 90.69 38 TRP B CA 1
ATOM 1506 C C . TRP B 1 38 ? 24.844 2.74 5.848 1 90.69 38 TRP B C 1
ATOM 1508 O O . TRP B 1 38 ? 25.109 2.211 6.93 1 90.69 38 TRP B O 1
ATOM 1518 N N . ASP B 1 39 ? 25.609 2.877 4.793 1 91.06 39 ASP B N 1
ATOM 1519 C CA . ASP B 1 39 ? 27 2.459 4.891 1 91.06 39 ASP B CA 1
ATOM 1520 C C . ASP B 1 39 ? 27.891 3.613 5.348 1 91.06 39 ASP B C 1
ATOM 1522 O O . ASP B 1 39 ? 28.188 4.523 4.57 1 91.06 39 ASP B O 1
ATOM 1526 N N . ARG B 1 40 ? 28.312 3.559 6.504 1 92 40 ARG B N 1
ATOM 1527 C CA . ARG B 1 40 ? 29.094 4.629 7.109 1 92 40 ARG B CA 1
ATOM 1528 C C . ARG B 1 40 ? 30.438 4.805 6.387 1 92 40 ARG B C 1
ATOM 1530 O O . ARG B 1 40 ? 30.891 5.93 6.199 1 92 40 ARG B O 1
ATOM 1537 N N . GLU B 1 41 ? 31.016 3.717 6.117 1 91.06 41 GLU B N 1
ATOM 1538 C CA . GLU B 1 41 ? 32.312 3.771 5.445 1 91.06 41 GLU B CA 1
ATOM 1539 C C . GLU B 1 41 ? 32.188 4.457 4.086 1 91.06 41 GLU B C 1
ATOM 1541 O O . GLU B 1 41 ? 33.062 5.258 3.713 1 91.06 41 GLU B O 1
ATOM 1546 N N . LYS B 1 42 ? 31.141 4.152 3.42 1 90.44 42 LYS B N 1
ATOM 1547 C CA . LYS B 1 42 ? 30.922 4.707 2.084 1 90.44 42 LYS B CA 1
ATOM 1548 C C . LYS B 1 42 ? 30.094 5.988 2.143 1 90.44 42 LYS B C 1
ATOM 1550 O O . LYS B 1 42 ? 29.906 6.652 1.124 1 90.44 42 LYS B O 1
ATOM 1555 N N . SER B 1 43 ? 29.625 6.301 3.275 1 91.75 43 SER B N 1
ATOM 1556 C CA . SER B 1 43 ? 28.766 7.457 3.469 1 91.75 43 SER B CA 1
ATOM 1557 C C . SER B 1 43 ? 27.641 7.484 2.436 1 91.75 43 SER B C 1
ATOM 1559 O O . SER B 1 43 ? 27.391 8.516 1.809 1 91.75 43 SER B O 1
ATOM 1561 N N . ALA B 1 44 ? 27.141 6.309 2.205 1 91.25 44 ALA B N 1
ATOM 1562 C CA . ALA B 1 44 ? 26.078 6.191 1.207 1 91.25 44 ALA B CA 1
ATOM 1563 C C . ALA B 1 44 ? 25.078 5.105 1.595 1 91.25 44 ALA B C 1
ATOM 1565 O O . ALA B 1 44 ? 25.406 4.18 2.336 1 91.25 44 ALA B O 1
ATOM 1566 N N . TRP B 1 45 ? 23.891 5.352 1.136 1 88.88 45 TRP B N 1
ATOM 1567 C CA . TRP B 1 45 ? 22.922 4.277 1.24 1 88.88 45 TRP B CA 1
ATOM 1568 C C . TRP B 1 45 ? 23.281 3.115 0.32 1 88.88 45 TRP B C 1
ATOM 1570 O O . TRP B 1 45 ? 23.641 3.324 -0.841 1 88.88 45 TRP B O 1
ATOM 1580 N N . THR B 1 46 ? 23.266 1.902 0.97 1 92 46 THR B N 1
ATOM 1581 C CA . THR B 1 46 ? 23.672 0.713 0.226 1 92 46 THR B CA 1
ATOM 1582 C C . THR B 1 46 ? 22.547 -0.327 0.229 1 92 46 THR B C 1
ATOM 1584 O O . THR B 1 46 ? 21.859 -0.492 1.23 1 92 46 THR B O 1
ATOM 1587 N N . ASP B 1 47 ? 22.516 -1.03 -0.924 1 90.38 47 ASP B N 1
ATOM 1588 C CA . ASP B 1 47 ? 21.516 -2.09 -1.046 1 90.38 47 ASP B CA 1
ATOM 1589 C C . ASP B 1 47 ? 21.906 -3.309 -0.214 1 90.38 47 ASP B C 1
ATOM 1591 O O . ASP B 1 47 ? 23.062 -3.734 -0.231 1 90.38 47 ASP B O 1
ATOM 1595 N N . GLY B 1 48 ? 20.906 -3.758 0.581 1 92.12 48 GLY B N 1
ATOM 1596 C CA . GLY B 1 48 ? 21.094 -5.004 1.309 1 92.12 48 GLY B CA 1
ATOM 1597 C C . GLY B 1 48 ? 20.469 -6.199 0.602 1 92.12 48 GLY B C 1
ATOM 1598 O O . GLY B 1 48 ? 20.531 -6.301 -0.625 1 92.12 48 GLY B O 1
ATOM 1599 N N . HIS B 1 49 ? 19.969 -7.133 1.381 1 93.5 49 HIS B N 1
ATOM 1600 C CA . HIS B 1 49 ? 19.359 -8.352 0.862 1 93.5 49 HIS B CA 1
ATOM 1601 C C . HIS B 1 49 ? 18.047 -8.055 0.146 1 93.5 49 HIS B C 1
ATOM 1603 O O . HIS B 1 49 ? 17.25 -7.238 0.619 1 93.5 49 HIS B O 1
ATOM 1609 N N . THR B 1 50 ? 17.844 -8.719 -0.974 1 95.25 50 THR B N 1
ATOM 1610 C CA . THR B 1 50 ? 16.594 -8.609 -1.72 1 95.25 50 THR B CA 1
ATOM 1611 C C . THR B 1 50 ? 15.703 -9.812 -1.443 1 95.25 50 THR B C 1
ATOM 1613 O O . THR B 1 50 ? 16.078 -10.953 -1.696 1 95.25 50 THR B O 1
ATOM 1616 N N . ASN B 1 51 ? 14.539 -9.523 -0.877 1 96.19 51 ASN B N 1
ATOM 1617 C CA . ASN B 1 51 ? 13.5 -10.531 -0.726 1 96.19 51 ASN B CA 1
ATOM 1618 C C . ASN B 1 51 ? 12.609 -10.609 -1.964 1 96.19 51 ASN B C 1
ATOM 1620 O O . ASN B 1 51 ? 12.25 -9.586 -2.545 1 96.19 51 ASN B O 1
ATOM 1624 N N . PHE B 1 52 ? 12.336 -11.828 -2.303 1 96.94 52 PHE B N 1
ATOM 1625 C CA . PHE B 1 52 ? 11.359 -12.023 -3.373 1 96.94 52 PHE B CA 1
ATOM 1626 C C . PHE B 1 52 ? 10.078 -12.641 -2.832 1 96.94 52 PHE B C 1
ATOM 1628 O O . PHE B 1 52 ? 10.125 -13.578 -2.029 1 96.94 52 PHE B O 1
ATOM 1635 N N . PHE B 1 53 ? 9.008 -12.102 -3.277 1 98.19 53 PHE B N 1
ATOM 1636 C CA . PHE B 1 53 ? 7.684 -12.602 -2.924 1 98.19 53 PHE B CA 1
ATOM 1637 C C . PHE B 1 53 ? 6.875 -12.93 -4.172 1 98.19 53 PHE B C 1
ATOM 1639 O O . PHE B 1 53 ? 6.988 -12.242 -5.191 1 98.19 53 PHE B O 1
ATOM 1646 N N . THR B 1 54 ? 6.105 -13.977 -4.109 1 98.19 54 THR B N 1
ATOM 1647 C CA . THR B 1 54 ? 5.02 -14.141 -5.074 1 98.19 54 THR B CA 1
ATOM 1648 C C . THR B 1 54 ? 3.742 -13.477 -4.562 1 98.19 54 THR B C 1
ATOM 1650 O O . THR B 1 54 ? 3.248 -13.82 -3.486 1 98.19 54 THR B O 1
ATOM 1653 N N . VAL B 1 55 ? 3.215 -12.555 -5.301 1 98.81 55 VAL B N 1
ATOM 1654 C CA . VAL B 1 55 ? 2.006 -11.836 -4.914 1 98.81 55 VAL B CA 1
ATOM 1655 C C . VAL B 1 55 ? 0.805 -12.406 -5.664 1 98.81 55 VAL B C 1
ATOM 1657 O O . VAL B 1 55 ? 0.845 -12.555 -6.891 1 98.81 55 VAL B O 1
ATOM 1660 N N . TRP B 1 56 ? -0.21 -12.711 -4.898 1 98.56 56 TRP B N 1
ATOM 1661 C CA . TRP B 1 56 ? -1.461 -1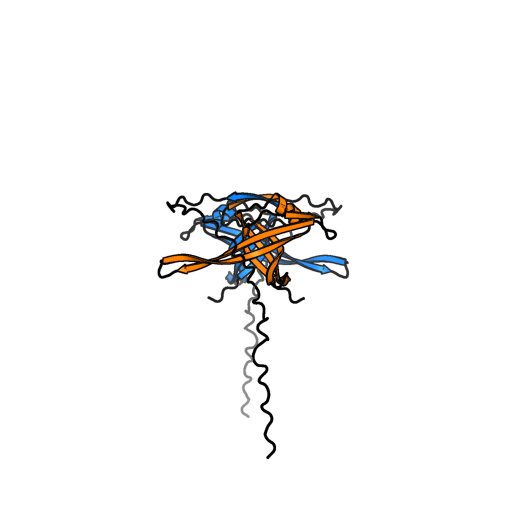3.219 -5.453 1 98.56 56 TRP B CA 1
ATOM 1662 C C . TRP B 1 56 ? -2.58 -12.195 -5.297 1 98.56 56 TRP B C 1
ATOM 1664 O O . TRP B 1 56 ? -2.859 -11.734 -4.188 1 98.56 56 TRP B O 1
ATOM 1674 N N . ALA B 1 57 ? -3.145 -11.828 -6.402 1 98.81 57 ALA B N 1
ATOM 1675 C CA . ALA B 1 57 ? -4.328 -10.977 -6.449 1 98.81 57 ALA B CA 1
ATOM 1676 C C . ALA B 1 57 ? -5.547 -11.75 -6.945 1 98.81 57 ALA B C 1
ATOM 1678 O O . ALA B 1 57 ? -5.484 -12.422 -7.98 1 98.81 57 ALA B O 1
ATOM 1679 N N . ASN B 1 58 ? -6.629 -11.617 -6.238 1 98.31 58 ASN B N 1
ATOM 1680 C CA . ASN B 1 58 ? -7.82 -12.383 -6.586 1 98.31 58 ASN B CA 1
ATOM 1681 C C . ASN B 1 58 ? -9.023 -11.477 -6.82 1 98.31 58 ASN B C 1
ATOM 1683 O O . ASN B 1 58 ? -8.961 -10.273 -6.562 1 98.31 58 ASN B O 1
ATOM 1687 N N . ARG B 1 59 ? -10.016 -12.055 -7.469 1 96 59 ARG B N 1
ATOM 1688 C CA . ARG B 1 59 ? -11.266 -11.344 -7.746 1 96 59 ARG B CA 1
ATOM 1689 C C . ARG B 1 59 ? -11.008 -10.086 -8.562 1 96 59 ARG B C 1
ATOM 1691 O O . ARG B 1 59 ? -10.289 -10.117 -9.562 1 96 59 ARG B O 1
ATOM 1698 N N . GLN B 1 60 ? -11.625 -9.031 -8.211 1 96.56 60 GLN B N 1
ATOM 1699 C CA . GLN B 1 60 ? -11.516 -7.812 -9 1 96.56 60 GLN B CA 1
ATOM 1700 C C . GLN B 1 60 ? -10.07 -7.305 -9.016 1 96.56 60 GLN B C 1
ATOM 1702 O O . GLN B 1 60 ? -9.625 -6.734 -10.016 1 96.56 60 GLN B O 1
ATOM 1707 N N . LEU B 1 61 ? -9.391 -7.473 -7.891 1 98.25 61 LEU B N 1
ATOM 1708 C CA . LEU B 1 61 ? -7.992 -7.074 -7.809 1 98.25 61 LEU B CA 1
ATOM 1709 C C . LEU B 1 61 ? -7.164 -7.766 -8.883 1 98.25 61 LEU B C 1
ATOM 1711 O O . LEU B 1 61 ? -6.23 -7.176 -9.43 1 98.25 61 LEU B O 1
ATOM 1715 N N . ALA B 1 62 ? -7.527 -8.984 -9.188 1 98.62 62 ALA B N 1
ATOM 1716 C CA . ALA B 1 62 ? -6.809 -9.75 -10.203 1 98.62 62 ALA B CA 1
ATOM 1717 C C . ALA B 1 62 ? -6.871 -9.055 -11.562 1 98.62 62 ALA B C 1
ATOM 1719 O O . ALA B 1 62 ? -5.84 -8.82 -12.188 1 98.62 62 ALA B O 1
ATOM 1720 N N . SER B 1 63 ? -8.031 -8.742 -12.008 1 97.75 63 SER B N 1
ATOM 1721 C CA . SER B 1 63 ? -8.242 -8.094 -13.297 1 97.75 63 SER B CA 1
ATOM 1722 C C . SER B 1 63 ? -7.602 -6.707 -13.328 1 97.75 63 SER B C 1
ATOM 1724 O O . SER B 1 63 ? -6.973 -6.328 -14.312 1 97.75 63 SER B O 1
ATOM 1726 N N . ASN B 1 64 ? -7.785 -5.98 -12.258 1 98.56 64 ASN B N 1
ATOM 1727 C CA . ASN B 1 64 ? -7.254 -4.625 -12.203 1 98.56 64 ASN B CA 1
ATOM 1728 C C . ASN B 1 64 ? -5.727 -4.617 -12.242 1 98.56 64 ASN B C 1
ATOM 1730 O O . ASN B 1 64 ? -5.125 -3.752 -12.875 1 98.56 64 ASN B O 1
ATOM 1734 N N . VAL B 1 65 ? -5.129 -5.543 -11.523 1 98.75 65 VAL B N 1
ATOM 1735 C CA . VAL B 1 65 ? -3.674 -5.656 -11.523 1 98.75 65 VAL B CA 1
ATOM 1736 C C . VAL B 1 65 ? -3.182 -5.984 -12.93 1 98.75 65 VAL B C 1
ATOM 1738 O O . VAL B 1 65 ? -2.215 -5.391 -13.414 1 98.75 65 VAL B O 1
ATOM 1741 N N . MET B 1 66 ? -3.848 -6.875 -13.523 1 98.44 66 MET B N 1
ATOM 1742 C CA . MET B 1 66 ? -3.467 -7.266 -14.883 1 98.44 66 MET B CA 1
ATOM 1743 C C . MET B 1 66 ? -3.49 -6.062 -15.82 1 98.44 66 MET B C 1
ATOM 1745 O O . MET B 1 66 ? -2.629 -5.934 -16.688 1 98.44 66 MET B O 1
ATOM 1749 N N . GLY B 1 67 ? -4.375 -5.215 -15.594 1 97.81 67 GLY B N 1
ATOM 1750 C CA . GLY B 1 67 ? -4.535 -4.066 -16.469 1 97.81 67 GLY B CA 1
ATOM 1751 C C . GLY B 1 67 ? -3.707 -2.867 -16.047 1 97.81 67 GLY B C 1
ATOM 1752 O O . GLY B 1 67 ? -3.686 -1.844 -16.734 1 97.81 67 GLY B O 1
ATOM 1753 N N . SER B 1 68 ? -2.996 -2.947 -14.961 1 98.81 68 SER B N 1
ATOM 1754 C CA . SER B 1 68 ? -2.381 -1.744 -14.414 1 98.81 68 SER B CA 1
ATOM 1755 C C . SER B 1 68 ? -0.878 -1.929 -14.219 1 98.81 68 SER B C 1
ATOM 1757 O O . SER B 1 68 ? -0.098 -1.011 -14.484 1 98.81 68 SER B O 1
ATOM 1759 N N . VAL B 1 69 ? -0.462 -3.094 -13.805 1 98.75 69 VAL B N 1
ATOM 1760 C CA . VAL B 1 69 ? 0.875 -3.287 -13.25 1 98.75 69 VAL B CA 1
ATOM 1761 C C . VAL B 1 69 ? 1.793 -3.881 -14.32 1 98.75 69 VAL B C 1
ATOM 1763 O O . VAL B 1 69 ? 1.402 -4.797 -15.039 1 98.75 69 VAL B O 1
ATOM 1766 N N . GLU B 1 70 ? 2.98 -3.4 -14.406 1 98.69 70 GLU B N 1
ATOM 1767 C CA . GLU B 1 70 ? 3.988 -3.877 -15.344 1 98.69 70 GLU B CA 1
ATOM 1768 C C . GLU B 1 70 ? 5.316 -4.141 -14.648 1 98.69 70 GLU B C 1
ATOM 1770 O O . GLU B 1 70 ? 5.57 -3.613 -13.562 1 98.69 70 GLU B O 1
ATOM 1775 N N . VAL B 1 71 ? 6.121 -4.906 -15.352 1 98.69 71 VAL B N 1
ATOM 1776 C CA . VAL B 1 71 ? 7.441 -5.238 -14.828 1 98.69 71 VAL B CA 1
ATOM 1777 C C . VAL B 1 71 ? 8.227 -3.955 -14.57 1 98.69 71 VAL B C 1
ATOM 1779 O O . VAL B 1 71 ? 8.203 -3.027 -15.383 1 98.69 71 VAL B O 1
ATOM 1782 N N . GLY B 1 72 ? 8.906 -3.898 -13.438 1 98.31 72 GLY B N 1
ATOM 1783 C CA . GLY B 1 72 ? 9.781 -2.785 -13.109 1 98.31 72 GLY B CA 1
ATOM 1784 C C . GLY B 1 72 ? 9.086 -1.694 -12.32 1 98.31 72 GLY B C 1
ATOM 1785 O O . GLY B 1 72 ? 9.75 -0.848 -11.711 1 98.31 72 GLY B O 1
ATOM 1786 N N . GLN B 1 73 ? 7.812 -1.701 -12.352 1 98.62 73 GLN B N 1
ATOM 1787 C CA . GLN B 1 73 ? 7.07 -0.641 -11.68 1 98.62 73 GLN B CA 1
ATOM 1788 C C . GLN B 1 73 ? 7.047 -0.858 -10.172 1 98.62 73 GLN B C 1
ATOM 1790 O O . GLN B 1 73 ? 6.98 -1.997 -9.703 1 98.62 73 GLN B O 1
ATOM 1795 N N . PRO B 1 74 ? 7.234 0.25 -9.367 1 98.62 74 PRO B N 1
ATOM 1796 C CA . PRO B 1 74 ? 7.18 0.167 -7.906 1 98.62 74 PRO B CA 1
ATOM 1797 C C . PRO B 1 74 ? 5.758 -0.022 -7.379 1 98.62 74 PRO B C 1
ATOM 1799 O O . PRO B 1 74 ? 4.832 0.658 -7.832 1 98.62 74 PRO B O 1
ATOM 1802 N N . VAL B 1 75 ? 5.555 -0.915 -6.434 1 98.88 75 VAL B N 1
ATOM 1803 C CA . VAL B 1 75 ? 4.223 -1.151 -5.891 1 98.88 75 VAL B CA 1
ATOM 1804 C C . VAL B 1 75 ? 4.301 -1.296 -4.371 1 98.88 75 VAL B C 1
ATOM 1806 O O . VAL B 1 75 ? 5.355 -1.644 -3.83 1 98.88 75 VAL B O 1
ATOM 1809 N N . VAL B 1 76 ? 3.271 -0.935 -3.668 1 98.81 76 VAL B N 1
ATOM 1810 C CA . VAL B 1 76 ? 3.018 -1.234 -2.262 1 98.81 76 VAL B CA 1
ATOM 1811 C C . VAL B 1 76 ? 1.949 -2.32 -2.15 1 98.81 76 VAL B C 1
ATOM 1813 O O . VAL B 1 76 ? 0.893 -2.227 -2.779 1 98.81 76 VAL B O 1
ATOM 1816 N N . VAL B 1 77 ? 2.205 -3.367 -1.433 1 98.88 77 VAL B N 1
ATOM 1817 C CA . VAL B 1 77 ? 1.321 -4.523 -1.326 1 98.88 77 VAL B CA 1
ATOM 1818 C C . VAL B 1 77 ? 1.031 -4.816 0.144 1 98.88 77 VAL B C 1
ATOM 1820 O O . VAL B 1 77 ? 1.954 -4.941 0.953 1 98.88 77 VAL B O 1
ATOM 1823 N N . GLN B 1 78 ? -0.207 -4.867 0.5 1 98.69 78 GLN B N 1
ATOM 1824 C CA . GLN B 1 78 ? -0.665 -5.363 1.794 1 98.69 78 GLN B CA 1
ATOM 1825 C C . GLN B 1 78 ? -1.363 -6.715 1.649 1 98.69 78 GLN B C 1
ATOM 1827 O O . GLN B 1 78 ? -2.201 -6.891 0.765 1 98.69 78 GLN B O 1
ATOM 1832 N N . GLY B 1 79 ? -0.971 -7.68 2.525 1 98.56 79 GLY B N 1
ATOM 1833 C CA . GLY B 1 79 ? -1.628 -8.977 2.426 1 98.56 79 GLY B CA 1
ATOM 1834 C C . GLY B 1 79 ? -1.138 -9.969 3.457 1 98.56 79 GLY B C 1
ATOM 1835 O O . GLY B 1 79 ? -0.398 -9.609 4.375 1 98.56 79 GLY B O 1
ATOM 1836 N N . ARG B 1 80 ? -1.643 -11.195 3.338 1 98 80 ARG B N 1
ATOM 1837 C CA . ARG B 1 80 ? -1.278 -12.297 4.223 1 98 80 ARG B CA 1
ATOM 1838 C C . ARG B 1 80 ? -0.07 -13.055 3.684 1 98 80 ARG B C 1
ATOM 1840 O O . ARG B 1 80 ? -0.07 -13.492 2.531 1 98 80 ARG B O 1
ATOM 1847 N N . LEU B 1 81 ? 0.928 -13.211 4.578 1 97.88 81 LEU B N 1
ATOM 1848 C CA . LEU B 1 81 ? 2.162 -13.891 4.203 1 97.88 81 LEU B CA 1
ATOM 1849 C C . LEU B 1 81 ? 2.062 -15.391 4.484 1 97.88 81 LEU B C 1
ATOM 1851 O O . LEU B 1 81 ? 1.642 -15.797 5.57 1 97.88 81 LEU B O 1
ATOM 1855 N N . LYS B 1 82 ? 2.4 -16.141 3.518 1 96.06 82 LYS B N 1
ATOM 1856 C CA . LYS B 1 82 ? 2.531 -17.594 3.645 1 96.06 82 LYS B CA 1
ATOM 1857 C C . LYS B 1 82 ? 3.898 -18.062 3.158 1 96.06 82 LYS B C 1
ATOM 1859 O O . LYS B 1 82 ? 4.234 -17.906 1.984 1 96.06 82 LYS B O 1
ATOM 1864 N N . VAL B 1 83 ? 4.676 -18.594 4.09 1 94.56 83 VAL B N 1
ATOM 1865 C CA . VAL B 1 83 ? 5.961 -19.188 3.73 1 94.56 83 VAL B CA 1
ATOM 1866 C C . VAL B 1 83 ? 5.812 -20.703 3.594 1 94.56 83 VAL B C 1
ATOM 1868 O O . VAL B 1 83 ? 5.336 -21.359 4.512 1 94.56 83 VAL B O 1
ATOM 1871 N N . ARG B 1 84 ? 6.16 -21.172 2.465 1 90.12 84 ARG B N 1
ATOM 1872 C CA . ARG B 1 84 ? 6.004 -22.594 2.186 1 90.12 84 ARG B CA 1
ATOM 1873 C C . ARG B 1 84 ? 7.344 -23.234 1.843 1 90.12 84 ARG B C 1
ATOM 1875 O O . ARG B 1 84 ? 8.219 -22.578 1.265 1 90.12 84 ARG B O 1
ATOM 1882 N N . SER B 1 85 ? 7.477 -24.453 2.354 1 90.06 85 SER B N 1
ATOM 1883 C CA . SER B 1 85 ? 8.617 -25.281 1.99 1 90.06 85 SER B CA 1
ATOM 1884 C C . SER B 1 85 ? 8.172 -26.531 1.237 1 90.06 85 SER B C 1
ATOM 1886 O O . SER B 1 85 ? 7.211 -27.188 1.635 1 90.06 85 SER B O 1
ATOM 1888 N N . GLU B 1 86 ? 8.641 -26.609 0.089 1 85.38 86 GLU B N 1
ATOM 1889 C CA . GLU B 1 86 ? 8.297 -27.797 -0.698 1 85.38 86 GLU B CA 1
ATOM 1890 C C . GLU B 1 86 ? 9.547 -28.562 -1.106 1 85.38 86 GLU B C 1
ATOM 1892 O O . GLU B 1 86 ? 10.609 -27.984 -1.298 1 85.38 86 GLU B O 1
ATOM 1897 N N . GLN B 1 87 ? 9.359 -29.969 -1.04 1 86.81 87 GLN B N 1
ATOM 1898 C CA . GLN B 1 87 ? 10.414 -30.844 -1.536 1 86.81 87 GLN B CA 1
ATOM 1899 C C . GLN B 1 87 ? 10.141 -31.281 -2.973 1 86.81 87 GLN B C 1
ATOM 1901 O O . GLN B 1 87 ? 9.078 -31.844 -3.266 1 86.81 87 GLN B O 1
ATOM 1906 N N . ARG B 1 88 ? 10.992 -30.766 -3.844 1 78.25 88 ARG B N 1
ATOM 1907 C CA . ARG B 1 88 ? 10.891 -31.172 -5.242 1 78.25 88 ARG B CA 1
ATOM 1908 C C . ARG B 1 88 ? 12.203 -31.766 -5.738 1 78.25 88 ARG B C 1
ATOM 1910 O O . ARG B 1 88 ? 13.242 -31.109 -5.703 1 78.25 88 ARG B O 1
ATOM 1917 N N . GLU B 1 89 ? 11.961 -32.969 -6.336 1 84.25 89 GLU B N 1
ATOM 1918 C CA . GLU B 1 89 ? 13.102 -33.688 -6.902 1 84.25 89 GLU B CA 1
ATOM 1919 C C . GLU B 1 89 ? 14.273 -33.719 -5.926 1 84.25 89 GLU B C 1
ATOM 1921 O O . GLU B 1 89 ? 15.422 -33.469 -6.309 1 84.25 89 GLU B O 1
ATOM 1926 N N . GLY B 1 90 ? 13.992 -33.844 -4.762 1 83.88 90 GLY B N 1
ATOM 1927 C CA . GLY B 1 90 ? 15.031 -34 -3.76 1 83.88 90 GLY B CA 1
ATOM 1928 C C . GLY B 1 90 ? 15.562 -32.688 -3.229 1 83.88 90 GLY B C 1
ATOM 1929 O O . GLY B 1 90 ? 16.438 -32.688 -2.355 1 83.88 90 GLY B O 1
ATOM 1930 N N . GLN B 1 91 ? 15.07 -31.641 -3.887 1 86.44 91 GLN B N 1
ATOM 1931 C CA . GLN B 1 91 ? 15.492 -30.328 -3.414 1 86.44 91 GLN B CA 1
ATOM 1932 C C . GLN B 1 91 ? 14.359 -29.609 -2.697 1 86.44 91 GLN B C 1
ATOM 1934 O O . GLN B 1 91 ? 13.188 -29.766 -3.062 1 86.44 91 GLN B O 1
ATOM 1939 N N . THR B 1 92 ? 14.836 -28.922 -1.608 1 88.12 92 THR B N 1
ATOM 1940 C CA . THR B 1 92 ? 13.867 -28.125 -0.854 1 88.12 92 THR B CA 1
ATOM 1941 C C . THR B 1 92 ? 13.719 -26.734 -1.456 1 88.12 92 THR B C 1
ATOM 1943 O O . THR B 1 92 ? 14.703 -26.031 -1.653 1 88.12 92 THR B O 1
ATOM 1946 N N . TRP B 1 93 ? 12.461 -26.516 -1.821 1 86.56 93 TRP B N 1
ATOM 1947 C CA . TRP B 1 93 ? 12.156 -25.188 -2.35 1 86.56 93 TRP B CA 1
ATOM 1948 C C . TRP B 1 93 ? 11.32 -24.391 -1.361 1 86.56 93 TRP B C 1
ATOM 1950 O O . TRP B 1 93 ? 10.367 -24.922 -0.774 1 86.56 93 TRP B O 1
ATOM 1960 N N . VAL B 1 94 ? 11.836 -23.156 -1.044 1 88.06 94 VAL B N 1
ATOM 1961 C CA . VAL B 1 94 ? 11.086 -22.281 -0.147 1 88.06 94 VAL B CA 1
ATOM 1962 C C . VAL B 1 94 ? 10.492 -21.125 -0.937 1 88.06 94 VAL B C 1
ATOM 1964 O O . VAL B 1 94 ? 11.156 -20.531 -1.791 1 88.06 94 VAL B O 1
ATOM 1967 N N . SER B 1 95 ? 9.164 -20.875 -0.718 1 92.25 95 SER B N 1
ATOM 1968 C CA . SER B 1 95 ? 8.492 -19.75 -1.356 1 92.25 95 SER B CA 1
ATOM 1969 C C . SER B 1 95 ? 7.75 -18.891 -0.333 1 92.25 95 SER B C 1
ATOM 1971 O O . SER B 1 95 ? 7.246 -19.406 0.666 1 92.25 95 SER B O 1
ATOM 1973 N N . ALA B 1 96 ? 7.887 -17.625 -0.505 1 96.75 96 ALA B N 1
ATOM 1974 C CA . ALA B 1 96 ? 7.113 -16.672 0.289 1 96.75 96 ALA B CA 1
ATOM 1975 C C . ALA B 1 96 ? 6.008 -16.031 -0.544 1 96.75 96 ALA B C 1
ATOM 1977 O O . ALA B 1 96 ? 6.277 -15.219 -1.432 1 96.75 96 ALA B O 1
ATOM 1978 N N . ASP B 1 97 ? 4.805 -16.391 -0.233 1 97.56 97 ASP B N 1
ATOM 1979 C CA . ASP B 1 97 ? 3.645 -15.891 -0.962 1 97.56 97 ASP B CA 1
ATOM 1980 C C . ASP B 1 97 ? 2.9 -14.836 -0.151 1 97.56 97 ASP B C 1
ATOM 1982 O O . ASP B 1 97 ? 2.771 -14.953 1.068 1 97.56 97 ASP B O 1
ATOM 1986 N N . ILE B 1 98 ? 2.461 -13.836 -0.872 1 98.31 98 ILE B N 1
ATOM 1987 C CA . ILE B 1 98 ? 1.586 -12.852 -0.253 1 98.31 98 ILE B CA 1
ATOM 1988 C C . ILE B 1 98 ? 0.212 -12.891 -0.918 1 98.31 98 ILE B C 1
ATOM 1990 O O . ILE B 1 98 ? 0.08 -12.578 -2.105 1 98.31 98 ILE B O 1
ATOM 1994 N N . ASP B 1 99 ? -0.766 -13.344 -0.173 1 98.44 99 ASP B N 1
ATOM 1995 C CA . ASP B 1 99 ? -2.148 -13.172 -0.61 1 98.44 99 ASP B CA 1
ATOM 1996 C C . ASP B 1 99 ? -2.625 -11.742 -0.396 1 98.44 99 ASP B C 1
ATOM 1998 O O . ASP B 1 99 ? -2.975 -11.359 0.722 1 98.44 99 ASP B O 1
ATOM 2002 N N . ALA B 1 100 ? -2.701 -11.016 -1.478 1 98.75 100 ALA B N 1
ATOM 2003 C CA . ALA B 1 100 ? -2.85 -9.562 -1.394 1 98.75 100 ALA B CA 1
ATOM 2004 C C . ALA B 1 100 ? -4.293 -9.18 -1.08 1 98.75 100 ALA B C 1
ATOM 2006 O O . ALA B 1 100 ? -5.23 -9.773 -1.616 1 98.75 100 ALA B O 1
ATOM 2007 N N . VAL B 1 101 ? -4.426 -8.18 -0.228 1 97.19 101 VAL B N 1
ATOM 2008 C CA . VAL B 1 101 ? -5.711 -7.535 0.017 1 97.19 101 VAL B CA 1
ATOM 2009 C C . VAL B 1 101 ? -5.781 -6.211 -0.74 1 97.19 101 VAL B C 1
ATOM 2011 O O . VAL B 1 101 ? -6.836 -5.832 -1.251 1 97.19 101 VAL B O 1
ATOM 2014 N N . ALA B 1 102 ? -4.637 -5.531 -0.8 1 98.44 102 ALA B N 1
ATOM 2015 C CA . ALA B 1 102 ? -4.527 -4.266 -1.521 1 98.44 102 ALA B CA 1
ATOM 2016 C C . ALA B 1 102 ? -3.18 -4.152 -2.227 1 98.44 102 ALA B C 1
ATOM 2018 O O . ALA B 1 102 ? -2.15 -4.562 -1.686 1 98.44 102 ALA B O 1
ATOM 2019 N N . ILE B 1 103 ? -3.184 -3.619 -3.383 1 98.88 103 ILE B N 1
ATOM 2020 C CA . ILE B 1 103 ? -2.01 -3.305 -4.191 1 98.88 103 ILE B CA 1
ATOM 2021 C C . ILE B 1 103 ? -2.164 -1.914 -4.805 1 98.88 103 ILE B C 1
ATOM 2023 O O . ILE B 1 103 ? -3.248 -1.55 -5.27 1 98.88 103 ILE B O 1
ATOM 2027 N N . GLY B 1 104 ? -1.14 -1.176 -4.875 1 98.81 104 GLY B N 1
ATOM 2028 C CA . GLY B 1 104 ? -1.106 0.086 -5.598 1 98.81 104 GLY B CA 1
ATOM 2029 C C . GLY B 1 104 ? 0.284 0.467 -6.07 1 98.81 104 GLY B C 1
ATOM 2030 O O . GLY B 1 104 ? 1.279 0.111 -5.438 1 98.81 104 GLY B O 1
ATOM 2031 N N . HIS B 1 105 ? 0.327 1.188 -7.156 1 98.88 105 HIS B N 1
ATOM 2032 C CA . HIS B 1 105 ? 1.609 1.771 -7.531 1 98.88 105 HIS B CA 1
ATOM 2033 C C . HIS B 1 105 ? 2.131 2.705 -6.445 1 98.88 105 HIS B C 1
ATOM 2035 O O . HIS B 1 105 ? 1.372 3.506 -5.895 1 98.88 105 HIS B O 1
ATOM 2041 N N . ASP B 1 106 ? 3.412 2.598 -6.105 1 98.69 106 ASP B N 1
ATOM 2042 C CA . ASP B 1 106 ? 4.016 3.477 -5.109 1 98.69 106 ASP B CA 1
ATOM 2043 C C . ASP B 1 106 ? 4.242 4.875 -5.676 1 98.69 106 ASP B C 1
ATOM 2045 O O . ASP B 1 106 ? 5.125 5.078 -6.512 1 98.69 106 ASP B O 1
ATOM 2049 N N . LEU B 1 107 ? 3.6 5.867 -5.164 1 98.75 107 LEU B N 1
ATOM 2050 C CA . LEU B 1 107 ? 3.637 7.234 -5.668 1 98.75 107 LEU B CA 1
ATOM 2051 C C . LEU B 1 107 ? 4.93 7.93 -5.262 1 98.75 107 LEU B C 1
ATOM 2053 O O . LEU B 1 107 ? 5.242 9.016 -5.762 1 98.75 107 LEU B O 1
ATOM 2057 N N . ALA B 1 108 ? 5.695 7.289 -4.379 1 97.69 108 ALA B N 1
ATOM 2058 C CA . ALA B 1 108 ? 7.008 7.859 -4.086 1 97.69 108 ALA B CA 1
ATOM 2059 C C . ALA B 1 108 ? 7.875 7.914 -5.336 1 97.69 108 ALA B C 1
ATOM 2061 O O . ALA B 1 108 ? 8.789 8.742 -5.434 1 97.69 108 ALA B O 1
ATOM 2062 N N . ARG B 1 109 ? 7.52 7.062 -6.289 1 97.25 109 ARG B N 1
ATOM 2063 C CA . ARG B 1 109 ? 8.43 6.938 -7.422 1 97.25 109 ARG B CA 1
ATOM 2064 C C . ARG B 1 109 ? 7.73 7.285 -8.727 1 97.25 109 ARG B C 1
ATOM 2066 O O . ARG B 1 109 ? 8.258 7.023 -9.812 1 97.25 109 ARG B O 1
ATOM 2073 N N . GLY B 1 110 ? 6.527 7.832 -8.609 1 98.19 110 GLY B N 1
ATOM 2074 C CA . GLY B 1 110 ? 5.809 8.234 -9.812 1 98.19 110 GLY B CA 1
ATOM 2075 C C . GLY B 1 110 ? 4.398 8.727 -9.523 1 98.19 110 GLY B C 1
ATOM 2076 O O . GLY B 1 110 ? 4.023 8.898 -8.359 1 98.19 110 GLY B O 1
ATOM 2077 N N . THR B 1 111 ? 3.697 8.969 -10.609 1 98.69 111 THR B N 1
ATOM 2078 C CA . THR B 1 111 ? 2.318 9.445 -10.531 1 98.69 111 THR B CA 1
ATOM 2079 C C . THR B 1 111 ? 1.369 8.445 -11.188 1 98.69 111 THR B C 1
ATOM 2081 O O . THR B 1 111 ? 1.804 7.574 -11.945 1 98.69 111 THR B O 1
ATOM 2084 N N . THR B 1 112 ? 0.133 8.602 -10.758 1 98.62 112 THR B N 1
ATOM 2085 C CA . THR B 1 112 ? -0.878 7.742 -11.367 1 98.62 112 THR B CA 1
ATOM 2086 C C . THR B 1 112 ? -2.113 8.555 -11.75 1 98.62 112 THR B C 1
ATOM 2088 O O . THR B 1 112 ? -2.357 9.625 -11.195 1 98.62 112 THR B O 1
ATOM 2091 N N . VAL B 1 113 ? -2.768 8.039 -12.766 1 98.44 113 VAL B N 1
ATOM 2092 C CA . VAL B 1 113 ? -4.152 8.398 -13.039 1 98.44 113 VAL B CA 1
ATOM 2093 C C . VAL B 1 113 ? -5.078 7.254 -12.648 1 98.44 113 VAL B C 1
ATOM 2095 O O . VAL B 1 113 ? -4.926 6.129 -13.133 1 98.44 113 VAL B O 1
ATOM 2098 N N . PHE B 1 114 ? -6.012 7.539 -11.836 1 98.5 114 PHE B N 1
ATOM 2099 C CA . PHE B 1 114 ? -6.883 6.504 -11.289 1 98.5 114 PHE B CA 1
ATOM 2100 C C . PHE B 1 114 ? -8.234 6.504 -11.992 1 98.5 114 PHE B C 1
ATOM 2102 O O . PHE B 1 114 ? -8.82 7.562 -12.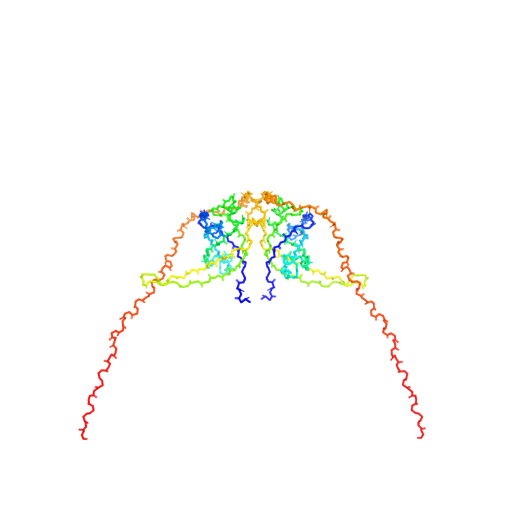227 1 98.5 114 PHE B O 1
ATOM 2109 N N . ARG B 1 115 ? -8.68 5.289 -12.32 1 97.88 115 ARG B N 1
ATOM 2110 C CA . ARG B 1 115 ? -10.016 5.066 -12.867 1 97.88 115 ARG B CA 1
ATOM 2111 C C . ARG B 1 115 ? -10.789 4.066 -12.023 1 97.88 115 ARG B C 1
ATOM 2113 O O . ARG B 1 115 ? -10.359 2.922 -11.852 1 97.88 115 ARG B O 1
ATOM 2120 N N . ARG B 1 116 ? -11.914 4.438 -11.539 1 96.31 116 ARG B N 1
ATOM 2121 C CA . ARG B 1 116 ? -12.727 3.572 -10.688 1 96.31 116 ARG B CA 1
ATOM 2122 C C . ARG B 1 116 ? -13.32 2.416 -11.484 1 96.31 116 ARG B C 1
ATOM 2124 O O . ARG B 1 116 ? -13.773 2.605 -12.617 1 96.31 116 ARG B O 1
ATOM 2131 N N . ALA B 1 117 ? -13.242 1.27 -10.852 1 88.19 117 ALA B N 1
ATOM 2132 C CA . ALA B 1 117 ? -13.844 0.1 -11.492 1 88.19 117 ALA B CA 1
ATOM 2133 C C . ALA B 1 117 ? -15.359 0.217 -11.523 1 88.19 117 ALA B C 1
ATOM 2135 O O . ALA B 1 117 ? -15.969 0.818 -10.633 1 88.19 117 ALA B O 1
ATOM 2136 N N . ALA B 1 118 ? -15.961 -0.159 -12.68 1 74.94 118 ALA B N 1
ATOM 2137 C CA . ALA B 1 118 ? -17.406 -0.178 -12.789 1 74.94 118 ALA B CA 1
ATOM 2138 C C . ALA B 1 118 ? -18.031 -1.101 -11.742 1 74.94 118 ALA B C 1
ATOM 2140 O O . ALA B 1 118 ? -17.484 -2.172 -11.453 1 74.94 118 ALA B O 1
ATOM 2141 N N . ARG B 1 119 ? -18.562 -0.573 -10.68 1 62.28 119 ARG B N 1
ATOM 2142 C CA . ARG B 1 119 ? -19.25 -1.399 -9.695 1 62.28 119 ARG B CA 1
ATOM 2143 C C . ARG B 1 119 ? -20.172 -2.414 -10.383 1 62.28 119 ARG B C 1
ATOM 2145 O O . ARG B 1 119 ? -20.859 -2.082 -11.344 1 62.28 119 ARG B O 1
ATOM 2152 N N . PRO B 1 120 ? -19.922 -3.65 -10.195 1 52.03 120 PRO B N 1
ATOM 2153 C CA . PRO B 1 120 ? -20.984 -4.492 -10.773 1 52.03 120 PRO B CA 1
ATOM 2154 C C . PRO B 1 120 ? -22.375 -3.979 -10.461 1 52.03 120 PRO B C 1
ATOM 2156 O O . PRO B 1 120 ? -22.609 -3.381 -9.406 1 52.03 120 PRO B O 1
A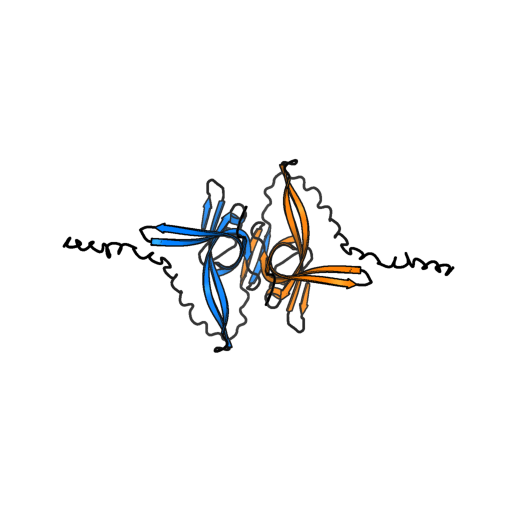TOM 2159 N N . GLU B 1 121 ? -23.078 -3.512 -11.523 1 43.5 121 GLU B N 1
ATOM 2160 C CA . GLU B 1 121 ? -24.453 -3.051 -11.414 1 43.5 121 GLU B CA 1
ATOM 2161 C C . GLU B 1 121 ? -25.234 -3.9 -10.422 1 43.5 121 GLU B C 1
ATOM 2163 O O . GLU B 1 121 ? -25.797 -4.938 -10.789 1 43.5 121 GLU B O 1
ATOM 2168 N N . THR B 1 122 ? -24.906 -4.508 -9.477 1 44.53 122 THR B N 1
ATOM 2169 C CA . THR B 1 122 ? -26 -4.957 -8.609 1 44.53 122 THR B CA 1
ATOM 2170 C C . THR B 1 122 ? -26.922 -3.795 -8.242 1 44.53 122 THR B C 1
ATOM 2172 O O . THR B 1 122 ? -26.453 -2.682 -7.992 1 44.53 122 THR B O 1
ATOM 2175 N N . ALA B 1 123 ? -28.375 -4.004 -8.383 1 37.47 123 ALA B N 1
ATOM 2176 C CA . ALA B 1 123 ? -29.5 -3.115 -8.078 1 37.47 123 ALA B CA 1
ATOM 2177 C C . ALA B 1 123 ? -29.266 -2.352 -6.781 1 37.47 123 ALA B C 1
ATOM 2179 O O . ALA B 1 123 ? -29.75 -2.748 -5.723 1 37.47 123 ALA B O 1
ATOM 2180 N N . SER B 1 124 ? -28.219 -2.191 -6.297 1 38.81 124 SER B N 1
ATOM 2181 C CA . SER B 1 124 ? -28.188 -1.532 -4.996 1 38.81 124 SER B CA 1
ATOM 2182 C C . SER B 1 124 ? -28.688 -0.094 -5.09 1 38.81 124 SER B C 1
ATOM 2184 O O . SER B 1 124 ? -28.188 0.689 -5.902 1 38.81 124 SER B O 1
ATOM 2186 N N . ALA B 1 125 ? -30.016 0.163 -4.898 1 35.75 125 ALA B N 1
ATOM 2187 C CA . ALA B 1 125 ? -30.594 1.47 -4.617 1 35.75 125 ALA B CA 1
ATOM 2188 C C . ALA B 1 125 ? -29.609 2.367 -3.875 1 35.75 125 ALA B C 1
ATOM 2190 O O . ALA B 1 125 ? -29.156 2.023 -2.785 1 35.75 125 ALA B O 1
ATOM 2191 N N . ALA B 1 126 ? -28.906 3.045 -4.531 1 37 126 ALA B N 1
ATOM 2192 C CA . ALA B 1 126 ? -28 4.07 -4.008 1 37 126 ALA B CA 1
ATOM 2193 C C . ALA B 1 126 ? -28.672 4.859 -2.883 1 37 126 ALA B C 1
ATOM 2195 O O . ALA B 1 126 ? -29.594 5.629 -3.123 1 37 126 ALA B O 1
ATOM 2196 N N . ALA B 1 127 ? -28.891 4.277 -1.679 1 34.53 127 ALA B N 1
ATOM 2197 C CA . ALA B 1 127 ? -29.312 5.242 -0.668 1 34.53 127 ALA B CA 1
ATOM 2198 C C . ALA B 1 127 ? -28.406 6.469 -0.67 1 34.53 127 ALA B C 1
ATOM 2200 O O . ALA B 1 127 ? -27.203 6.359 -0.934 1 34.53 127 ALA B O 1
ATOM 2201 N N . PRO B 1 128 ? -28.828 7.68 -0.906 1 31.05 128 PRO B N 1
ATOM 2202 C CA . PRO B 1 128 ? -28.047 8.922 -0.887 1 31.05 128 PRO B CA 1
ATOM 2203 C C . PRO B 1 128 ? -27.016 8.953 0.229 1 31.05 128 PRO B C 1
ATOM 2205 O O . PRO B 1 128 ? -27.219 8.367 1.294 1 31.05 128 PRO B O 1
ATOM 2208 N N . ALA B 1 129 ? -25.797 8.891 -0.107 1 36.5 129 ALA B N 1
ATOM 2209 C CA . ALA B 1 129 ? -24.703 9.133 0.839 1 36.5 129 ALA B CA 1
ATOM 2210 C C . ALA B 1 129 ? -25.078 10.227 1.833 1 36.5 129 ALA B C 1
ATOM 2212 O O . ALA B 1 129 ? -25.281 11.383 1.447 1 36.5 129 ALA B O 1
ATOM 2213 N N . VAL B 1 130 ? -25.828 9.961 2.832 1 34.31 130 VAL B N 1
ATOM 2214 C CA . VAL B 1 130 ? -25.938 10.953 3.896 1 34.31 130 VAL B CA 1
ATOM 2215 C C . VAL B 1 130 ? -24.547 11.414 4.332 1 34.31 130 VAL B C 1
ATOM 2217 O O . VAL B 1 130 ? -23.656 10.586 4.531 1 34.31 130 VAL B O 1
ATOM 2220 N N . ALA B 1 131 ? -24.062 12.5 3.895 1 36.97 131 ALA B N 1
ATOM 2221 C CA . ALA B 1 131 ? -22.906 13.164 4.488 1 36.97 131 ALA B CA 1
ATOM 2222 C C . ALA B 1 131 ? -22.812 12.898 5.984 1 36.97 131 ALA B C 1
ATOM 2224 O O . ALA B 1 131 ? -23.703 13.297 6.746 1 36.97 131 ALA B O 1
ATOM 2225 N N . ARG B 1 132 ? -22.297 11.75 6.418 1 35.62 132 ARG B N 1
ATOM 2226 C CA . ARG B 1 132 ? -22.141 11.609 7.859 1 35.62 132 ARG B CA 1
ATOM 2227 C C . ARG B 1 132 ? -21.359 12.789 8.438 1 35.62 132 ARG B C 1
ATOM 2229 O O . ARG B 1 132 ? -20.25 13.086 7.98 1 35.62 132 ARG B O 1
ATOM 2236 N N . PRO B 1 133 ? -21.953 13.703 9.062 1 36.28 133 PRO B N 1
ATOM 2237 C CA . PRO B 1 133 ? -21.219 14.789 9.719 1 36.28 133 PRO B CA 1
ATOM 2238 C C . PRO B 1 133 ? -19.969 14.305 10.438 1 36.28 133 PRO B C 1
ATOM 2240 O O . PRO B 1 133 ? -19.906 13.148 10.859 1 36.28 133 PRO B O 1
ATOM 2243 N N . GLU B 1 134 ? -18.781 14.711 10.094 1 38.16 134 GLU B N 1
ATOM 2244 C CA . GLU B 1 134 ? -17.578 14.523 10.898 1 38.16 134 GLU B CA 1
ATOM 2245 C C . GLU B 1 134 ? -17.891 14.531 12.391 1 38.16 134 GLU B C 1
ATOM 2247 O O . GLU B 1 134 ? -18.562 15.445 12.883 1 38.16 134 GLU B O 1
ATOM 2252 N N . PRO B 1 135 ? -18.172 13.406 12.945 1 38.41 135 PRO B N 1
ATOM 2253 C CA . PRO B 1 135 ? -18.375 13.648 14.375 1 38.41 135 PRO B CA 1
ATOM 2254 C C . PRO B 1 135 ? -17.406 14.695 14.938 1 38.41 135 PRO B C 1
ATOM 2256 O O . PRO B 1 135 ? -16.266 14.773 14.492 1 38.41 135 PRO B O 1
ATOM 2259 N N . ASP B 1 136 ? -17.906 15.883 15.219 1 37.25 136 ASP B N 1
ATOM 2260 C CA . ASP B 1 136 ? -17.125 16.844 16 1 37.25 136 ASP B CA 1
ATOM 2261 C C . ASP B 1 136 ? -16.344 16.125 17.109 1 37.25 136 ASP B C 1
ATOM 2263 O O . ASP B 1 136 ? -16.922 15.734 18.125 1 37.25 136 ASP B O 1
ATOM 2267 N N . TRP B 1 137 ? -15.641 15.18 16.766 1 36.59 137 TRP B N 1
ATOM 2268 C CA . TRP B 1 137 ? -14.891 14.477 17.797 1 36.59 137 TRP B CA 1
ATOM 2269 C C . TRP B 1 137 ? -14.094 15.453 18.641 1 36.59 137 TRP B C 1
ATOM 2271 O O . TRP B 1 137 ? -13.055 15.094 19.219 1 36.59 137 TRP B O 1
ATOM 2281 N N . GLU B 1 138 ? -14.453 16.828 18.547 1 37.84 138 GLU B N 1
ATOM 2282 C CA . GLU B 1 138 ? -13.969 17.578 19.703 1 37.84 138 GLU B CA 1
ATOM 2283 C C . GLU B 1 138 ? -14.531 17.016 21 1 37.84 138 GLU B C 1
ATOM 2285 O O . GLU B 1 138 ? -15.703 17.219 21.328 1 37.84 138 GLU B O 1
ATOM 2290 N N . THR B 1 139 ? -14.266 15.727 21.203 1 38.62 139 THR B N 1
ATOM 2291 C CA . THR B 1 139 ? -14.719 15.336 22.531 1 38.62 139 THR B CA 1
ATOM 2292 C C . THR B 1 139 ? -14.398 16.422 23.547 1 38.62 139 THR B C 1
ATOM 2294 O O . THR B 1 139 ? -13.242 16.797 23.719 1 38.62 139 THR B O 1
ATOM 2297 N N . PRO B 1 140 ? -15.289 17.281 23.953 1 38.16 140 PRO B N 1
ATOM 2298 C CA . PRO B 1 140 ? -15.008 18.203 25.047 1 38.16 140 PRO B CA 1
ATOM 2299 C C . PRO B 1 140 ? -14.375 17.5 26.25 1 38.16 140 PRO B C 1
ATOM 2301 O O . PRO B 1 140 ? -14.852 16.453 26.688 1 38.16 140 PRO B O 1
ATOM 2304 N N . VAL B 1 141 ? -13.039 17.5 26.375 1 37.41 141 VAL B N 1
ATOM 2305 C CA . VAL B 1 141 ? -12.492 17.109 27.656 1 37.41 141 VAL B CA 1
ATOM 2306 C C . VAL B 1 141 ? -13.273 17.781 28.781 1 37.41 141 VAL B C 1
ATOM 2308 O O . VAL B 1 141 ? -13.523 18.984 28.734 1 37.41 141 VAL B O 1
ATOM 2311 N N . ALA B 1 142 ? -14.18 17.141 29.438 1 39.09 142 ALA B N 1
ATOM 2312 C CA . ALA B 1 142 ? -14.914 17.547 30.641 1 39.09 142 ALA B CA 1
ATOM 2313 C C . ALA B 1 142 ? -14.039 18.406 31.547 1 39.09 142 ALA B C 1
ATOM 2315 O O . ALA B 1 142 ? -12.859 18.094 31.75 1 39.09 142 ALA B O 1
ATOM 2316 N N . ASP B 1 143 ? -14.352 19.625 31.781 1 36.69 143 ASP B N 1
ATOM 2317 C CA . ASP B 1 143 ? -13.852 20.562 32.781 1 36.69 143 ASP B CA 1
ATOM 2318 C C . ASP B 1 143 ? -13.789 19.922 34.156 1 36.69 143 ASP B C 1
ATOM 2320 O O . ASP B 1 143 ? -14.797 19.438 34.688 1 36.69 143 ASP B O 1
ATOM 2324 N N . ALA B 1 144 ? -12.727 19.234 34.469 1 39.56 144 ALA B N 1
ATOM 2325 C CA . ALA B 1 144 ? -12.445 18.781 35.844 1 39.56 144 ALA B CA 1
ATOM 2326 C C . ALA B 1 144 ? -12.766 19.859 36.875 1 39.56 144 ALA B C 1
ATOM 2328 O O . ALA B 1 144 ? -12.25 19.828 38 1 39.56 144 ALA B O 1
ATOM 2329 N N . SER B 1 145 ? -13.555 20.891 36.594 1 36.03 145 SER B N 1
ATOM 2330 C CA . SER B 1 145 ? -13.625 21.891 37.656 1 36.03 145 SER B CA 1
ATOM 2331 C C . SER B 1 145 ? -14.266 21.328 38.938 1 36.03 145 SER B C 1
ATOM 2333 O O . SER B 1 145 ? -14.43 22.031 39.906 1 36.03 145 SER B O 1
ATOM 2335 N N . ASP B 1 146 ? -15.023 20.281 38.812 1 34.66 146 ASP B N 1
ATOM 2336 C CA . ASP B 1 146 ? -15.773 20.156 40.062 1 34.66 146 ASP B CA 1
ATOM 2337 C C . ASP B 1 146 ? -14.852 19.781 41.219 1 34.66 146 ASP B C 1
ATOM 2339 O O . ASP B 1 146 ? -14.836 18.625 41.656 1 34.66 146 ASP B O 1
ATOM 2343 N N . GLY B 1 147 ? -13.562 20.109 41.188 1 35.03 147 GLY B N 1
ATOM 2344 C CA . GLY B 1 147 ? -12.719 19.859 42.344 1 35.03 147 GLY B CA 1
ATOM 2345 C C . GLY B 1 147 ? -13.273 20.438 43.625 1 35.03 147 GLY B C 1
ATOM 2346 O O . GLY B 1 147 ? -12.547 20.594 44.594 1 35.03 147 GLY B O 1
ATOM 2347 N N . GLU B 1 148 ? -14.305 21.297 43.562 1 33.59 148 GLU B N 1
ATOM 2348 C CA . GLU B 1 148 ? -14.562 22.016 44.812 1 33.59 148 GLU B CA 1
ATOM 2349 C C . GLU B 1 148 ? -15.055 21.062 45.906 1 33.59 148 GLU B C 1
ATOM 2351 O O . GLU B 1 148 ? -15.406 21.5 47 1 33.59 148 GLU B O 1
ATOM 2356 N N . ALA B 1 149 ? -15.609 19.859 45.5 1 32.31 149 ALA B N 1
ATOM 2357 C CA . ALA B 1 149 ? -16.484 19.344 46.531 1 32.31 149 ALA B CA 1
ATOM 2358 C C . ALA B 1 149 ? -15.75 19.25 47.875 1 32.31 149 ALA B C 1
ATOM 2360 O O . ALA B 1 149 ? -16.281 19.625 48.906 1 32.31 149 ALA B O 1
ATOM 2361 N N . LEU B 1 150 ? -15.055 18.109 47.969 1 31.8 150 LEU B N 1
ATOM 2362 C CA . LEU B 1 150 ? -15.141 17.375 49.219 1 31.8 150 LEU B CA 1
ATOM 2363 C C . LEU B 1 150 ? -14.266 18.016 50.312 1 31.8 150 LEU B C 1
ATOM 2365 O O . LEU B 1 150 ? -13.438 17.328 50.906 1 31.8 150 LEU B O 1
ATOM 2369 N N . GLN B 1 151 ? -13.875 19.25 50.219 1 33.03 151 GLN B N 1
ATOM 2370 C CA . GLN B 1 151 ? -13.133 19.703 51.375 1 33.03 151 GLN B CA 1
ATOM 2371 C C . GLN B 1 151 ? -13.898 19.391 52.656 1 33.03 151 GLN B C 1
ATOM 2373 O O . GLN B 1 151 ? -14.914 20.031 52.969 1 33.03 151 GLN B O 1
ATOM 2378 N N . GLN B 1 152 ? -14.086 18.078 52.969 1 35.59 152 GLN B N 1
ATOM 2379 C CA . GLN B 1 152 ? -14.625 17.625 54.25 1 35.59 152 GLN B CA 1
ATOM 2380 C C . GLN B 1 152 ? -13.984 18.359 55.406 1 35.59 152 GLN B C 1
ATOM 2382 O O . GLN B 1 152 ? -12.758 18.453 55.5 1 35.59 152 GLN B O 1
ATOM 2387 N N . SER B 1 153 ? -14.594 19.438 55.875 1 37.72 153 SER B N 1
ATOM 2388 C CA . SER B 1 153 ? -14.336 20.219 57.094 1 37.72 153 SER B CA 1
ATOM 2389 C C . SER B 1 153 ? -14.039 19.297 58.281 1 37.72 153 SER B C 1
ATOM 2391 O O . SER B 1 153 ? -14.82 18.391 58.562 1 37.72 153 SER B O 1
ATOM 2393 N N . PRO B 1 154 ? -12.789 19.031 58.625 1 40.72 154 PRO B N 1
ATOM 2394 C CA . PRO B 1 154 ? -12.406 18.25 59.781 1 40.72 154 PRO B CA 1
ATOM 2395 C C . PRO B 1 154 ? -13.18 18.641 61.031 1 40.72 154 PRO B C 1
ATOM 2397 O O . PRO B 1 154 ? -13.312 19.828 61.344 1 40.72 154 PRO B O 1
ATOM 2400 N N . GLU B 1 155 ? -14.352 18.094 61.344 1 42.06 155 GLU B N 1
ATOM 2401 C CA . GLU B 1 155 ? -15.148 18.281 62.562 1 42.06 155 GLU B CA 1
ATOM 2402 C C . GLU B 1 155 ? -14.258 18.359 63.781 1 42.06 155 GLU B C 1
ATOM 2404 O O . GLU B 1 155 ? -13.352 17.531 63.969 1 42.06 155 GLU B O 1
ATOM 2409 N N . PRO B 1 156 ? -14.117 19.547 64.438 1 43.78 156 PRO B N 1
ATOM 2410 C CA . PRO B 1 156 ? -13.352 19.812 65.625 1 43.78 156 PRO B CA 1
ATOM 2411 C C . PRO B 1 156 ? -13.625 18.781 66.75 1 43.78 156 PRO B C 1
ATOM 2413 O O . PRO B 1 156 ? -14.773 18.391 66.938 1 43.78 156 PRO B O 1
ATOM 2416 N N . ALA B 1 157 ? -12.828 17.75 66.812 1 44.5 157 ALA B N 1
ATOM 2417 C CA . ALA B 1 157 ? -12.875 16.766 67.938 1 44.5 157 ALA B CA 1
ATOM 2418 C C . ALA B 1 157 ? -13.07 17.438 69.25 1 44.5 157 ALA B C 1
ATOM 2420 O O . ALA B 1 157 ? -12.336 18.359 69.625 1 44.5 157 ALA B O 1
ATOM 2421 N N . MET B 1 158 ? -14.266 17.625 69.688 1 37.16 158 MET B N 1
ATOM 2422 C CA . MET B 1 158 ? -14.586 18.062 71.062 1 37.16 158 MET B CA 1
ATOM 2423 C C . MET B 1 158 ? -13.727 17.344 72.062 1 37.16 158 MET B C 1
ATOM 2425 O O . MET B 1 158 ? -13.68 16.109 72.125 1 37.16 158 MET B O 1
ATOM 2429 N N . VAL B 1 159 ? -12.5 17.859 72.25 1 37.22 159 VAL B N 1
ATOM 2430 C CA . VAL B 1 159 ? -11.672 17.484 73.375 1 37.22 159 VAL B CA 1
ATOM 2431 C C . VAL B 1 159 ? -12.539 17.391 74.688 1 37.22 159 VAL B C 1
ATOM 2433 O O . VAL B 1 159 ? -13.094 18.391 75.125 1 37.22 159 VAL B O 1
ATOM 2436 N N . THR B 1 160 ? -13.367 16.359 74.75 1 35.38 160 THR B N 1
ATOM 2437 C CA . THR B 1 160 ? -13.766 16.109 76.125 1 35.38 160 THR B CA 1
ATOM 2438 C C . THR B 1 160 ? -12.562 15.734 77 1 35.38 160 THR B C 1
ATOM 2440 O O . THR B 1 160 ? -11.664 15.023 76.562 1 35.38 160 THR B O 1
#

InterPro domains:
  IPR000424 Primosome PriB/single-strand DNA-binding [PF00436] (6-102)
  IPR000424 Primosome PriB/single-strand DNA-binding [PS50935] (1-107)
  IPR011344 Single-stranded DNA-binding protein [MF_00984] (3-110)
  IPR012340 Nucleic acid-binding, OB-fold [G3DSA:2.40.50.140] (1-116)
  IPR012340 Nucleic acid-binding, OB-fold [SSF50249] (5-131)

Sequence (320 aa):
MNETMVCVVGNVATPPVYRELAAGPSTRFRMAVTSRYWDREKSAWTDGHTNFFTVWANRQLASNVMGSVEVGQPVVVQGRLKVRSEQREGQTWVSADIDAVAIGHDLARGTTVFRRAARPETASAAAPAVARPEPDWETPVADASDGEALQQSPEPAMVTMNETMVCVVGNVATPPVYRELAAGPSTRFRMAVTSRYWDREKSAWTDGHTNFFTVWANRQLASNVMGSVEVGQPVVVQGRLKVRSEQREGQTWVSADIDAVAIGHDLARGTTVFRRAARPETASAAAPAVARPEPDWETPVADASDGEALQQSPEPAMVT

Nearest PDB structures (foldseek):
  4dam-assembly2_H  TM=9.613E-01  e=8.281E-18  Streptomyces coelicolor
  4dam-assembly1_B  TM=9.450E-01  e=2.599E-17  Streptomyces coelicolor
  4dam-assembly2_E  TM=9.213E-01  e=7.315E-17  Streptomyces coelicolor
  7f5y-assembly1_B-2  TM=8.985E-01  e=5.763E-12  Mycobacterium tuberculosis H37Rv
  3a5u-assembly1_A-2  TM=8.633E-01  e=2.098E-10  Mycolicibacterium smegmatis MC2 155